Protein AF-0000000081275135 (afdb_homodimer)

Nearest PDB structures (foldseek):
  6r1j-assembly1_J-2  TM=2.428E-01  e=5.446E-01  Aeromonas hydrophila J-1
  6h2e-assembly1_Q-2  TM=2.446E-01  e=6.314E-01  Aeromonas hydrophila subsp. hydrophila AL09-71
  6r1j-assembly1_D-2  TM=2.462E-01  e=6.634E-01  Aeromonas hydrophila J-1
  6h2d-assembly1_S  TM=2.423E-01  e=8.489E-01  Aeromonas hydrophila subsp. hydrophila AL09-71
  6mrt-assembly1_A  TM=2.283E-01  e=1.390E+00  Escherichia coli K-12

Secondary structure (DSSP, 8-state):
-HHHHHHHHHHHHHHHHHHIIIIIHHHHHHH-S-HHHHHHHHHHHHHHHHHHHHHHHHHHHHHHHHHHHTT-GGGHHHHHHHHHHHHHHIIIIIITHHHHHHHHHHHHHTT--GGGSTTHHHHHHHHHHHHHHHHHHHHHHHHHHHHHTT-----/-HHHHHHHHHHHHHHHHHHIIIIIHHHHHHH-S-HHHHHHHHHHHHHHHHHHHHHHHHHHHHHHHHHHHTT-GGGHHHHHHHHHHHHHHIIIIIITHHHHHHHHHHHHHTT--GGGSTTHHHHHHHHHHHHHHHHHHHHHHHHHHHHHTT-----

pLDDT: mean 95.56, std 7.9, range [42.81, 98.94]

Organism: Ralstonia solanacearum (NCBI:txid305)

Radius of gyration: 21.26 Å; Cα contacts (8 Å, |Δi|>4): 376; chains: 2; bounding box: 49×63×46 Å

InterPro domains:
  IPR025423 TMEM205-like [PF13664] (8-107)

Solvent-accessible surface area (backbone atoms only — not comparable to full-atom values): 15663 Å² total; per-residue (Å²): 108,64,60,31,50,42,48,48,40,50,28,51,37,45,13,36,51,50,34,46,66,70,46,48,41,57,47,37,58,71,71,36,87,52,58,60,60,28,48,52,54,40,50,52,51,52,51,52,48,45,54,46,37,50,53,33,38,53,50,41,45,52,42,32,51,54,37,34,74,71,65,44,61,74,33,52,66,50,45,54,40,44,50,53,33,43,49,25,42,49,49,29,37,69,61,44,44,62,59,47,52,51,48,41,50,55,21,47,75,75,74,31,48,35,82,75,31,96,47,27,66,63,43,51,50,54,51,50,54,28,48,48,28,50,50,52,29,50,53,40,39,51,48,44,51,46,50,58,53,64,51,63,51,81,133,107,63,58,30,50,40,47,49,39,49,28,52,36,44,13,35,51,49,33,46,65,70,47,48,40,58,47,37,58,71,71,34,85,52,57,60,59,28,49,52,54,42,49,51,51,50,50,51,47,44,51,47,36,52,53,35,39,52,51,40,46,53,42,33,51,53,38,35,74,71,64,43,60,75,34,52,66,49,43,54,41,44,50,51,34,43,49,26,42,47,49,30,37,68,61,45,43,62,58,48,52,50,49,41,52,54,20,47,75,74,75,30,48,37,82,75,30,97,49,28,64,63,43,49,50,54,52,49,53,27,48,51,29,51,49,51,29,50,51,40,39,51,50,46,52,43,51,58,54,64,52,62,50,80,133

Structure (mmCIF, N/CA/C/O backbone):
data_AF-0000000081275135-model_v1
#
loop_
_entity.id
_entity.type
_entity.pdbx_description
1 polymer 'DUF4149 domain-containing protein'
#
loop_
_atom_site.group_PDB
_atom_site.id
_atom_site.type_symbol
_atom_site.label_atom_id
_atom_site.label_alt_id
_atom_site.label_comp_id
_atom_site.label_asym_id
_atom_site.label_entity_id
_atom_site.label_seq_id
_atom_site.pdbx_PDB_ins_code
_atom_site.Cartn_x
_atom_site.Cartn_y
_atom_site.Cartn_z
_atom_site.occupancy
_atom_site.B_iso_or_equiv
_atom_site.auth_seq_id
_atom_site.auth_comp_id
_atom_site.auth_asym_id
_atom_site.auth_atom_id
_atom_site.pdbx_PDB_model_num
ATOM 1 N N . MET A 1 1 ? 3.162 15.508 18.953 1 77.31 1 MET A N 1
ATOM 2 C CA . MET A 1 1 ? 3.492 14.086 18.812 1 77.31 1 MET A CA 1
ATOM 3 C C . MET A 1 1 ? 2.262 13.281 18.422 1 77.31 1 MET A C 1
ATOM 5 O O . MET A 1 1 ? 2.299 12.523 17.438 1 77.31 1 MET A O 1
ATOM 9 N N . PRO A 1 2 ? 1.21 13.523 18.984 1 87.31 2 PRO A N 1
ATOM 10 C CA . PRO A 1 2 ? 0.024 12.742 18.609 1 87.31 2 PRO A CA 1
ATOM 11 C C . PRO A 1 2 ? -0.426 13.008 17.172 1 87.31 2 PRO A C 1
ATOM 13 O O . PRO A 1 2 ? -0.921 12.094 16.516 1 87.31 2 PRO A O 1
ATOM 16 N N . GLN A 1 3 ? -0.171 14.102 16.703 1 89.94 3 GLN A N 1
ATOM 17 C CA . GLN A 1 3 ? -0.57 14.43 15.336 1 89.94 3 GLN A CA 1
ATOM 18 C C . GLN A 1 3 ? 0.278 13.664 14.32 1 89.94 3 GLN A C 1
ATOM 20 O O . GLN A 1 3 ? -0.23 13.219 13.289 1 89.94 3 GLN A O 1
ATOM 25 N N . ARG A 1 4 ? 1.543 13.578 14.641 1 94.06 4 ARG A N 1
ATOM 26 C CA . ARG A 1 4 ? 2.455 12.859 13.758 1 94.06 4 ARG A CA 1
ATOM 27 C C . ARG A 1 4 ? 2.109 11.375 13.711 1 94.06 4 ARG A C 1
ATOM 29 O O . ARG A 1 4 ? 2.152 10.75 12.648 1 94.06 4 ARG A O 1
ATOM 36 N N . LEU A 1 5 ? 1.774 10.875 14.859 1 95 5 LEU A N 1
ATOM 37 C CA . LEU A 1 5 ? 1.351 9.484 14.922 1 95 5 LEU A CA 1
ATOM 38 C C . LEU A 1 5 ? 0.067 9.266 14.125 1 95 5 LEU A C 1
ATOM 40 O O . LEU A 1 5 ? -0.067 8.273 13.414 1 95 5 LEU A O 1
ATOM 44 N N . PHE A 1 6 ? -0.841 10.203 14.281 1 96.38 6 PHE A N 1
ATOM 45 C CA . PHE A 1 6 ? -2.096 10.125 13.539 1 96.38 6 PHE A CA 1
ATOM 46 C C . PHE A 1 6 ? -1.839 10.062 12.039 1 96.38 6 PHE A C 1
ATOM 48 O O . PHE A 1 6 ? -2.389 9.203 11.344 1 96.38 6 PHE A O 1
ATOM 55 N N . GLN A 1 7 ? -0.965 10.883 11.578 1 96 7 GLN A N 1
ATOM 56 C CA . GLN A 1 7 ? -0.671 10.945 10.148 1 96 7 GLN A CA 1
ATOM 57 C C . GLN A 1 7 ? 0.011 9.672 9.672 1 96 7 GLN A C 1
ATOM 59 O O . GLN A 1 7 ? -0.28 9.18 8.578 1 96 7 GLN A O 1
ATOM 64 N N . LEU A 1 8 ? 0.88 9.164 10.469 1 97.69 8 LEU A N 1
ATOM 65 C CA . LEU A 1 8 ? 1.576 7.934 10.109 1 97.69 8 LEU A CA 1
ATOM 66 C C . LEU A 1 8 ? 0.602 6.766 10.016 1 97.69 8 LEU A C 1
ATOM 68 O O . LEU A 1 8 ? 0.626 6.004 9.047 1 97.69 8 LEU A O 1
ATOM 72 N N . LEU A 1 9 ? -0.252 6.641 11.008 1 98.5 9 LEU A N 1
ATOM 73 C CA . LEU A 1 9 ? -1.229 5.559 11.039 1 98.5 9 LEU A CA 1
ATOM 74 C C . LEU A 1 9 ? -2.197 5.66 9.867 1 98.5 9 LEU A C 1
ATOM 76 O O . LEU A 1 9 ? -2.529 4.652 9.242 1 98.5 9 LEU A O 1
ATOM 80 N N . ALA A 1 10 ? -2.627 6.871 9.562 1 98.5 10 ALA A N 1
ATOM 81 C CA . ALA A 1 10 ? -3.531 7.09 8.438 1 98.5 10 ALA A CA 1
ATOM 82 C C . ALA A 1 10 ? -2.859 6.734 7.117 1 98.5 10 ALA A C 1
ATOM 84 O O . ALA A 1 10 ? -3.488 6.152 6.23 1 98.5 10 ALA A O 1
ATOM 85 N N . THR A 1 11 ? -1.586 7.074 6.965 1 98.75 11 THR A N 1
ATOM 86 C CA . THR A 1 11 ? -0.836 6.766 5.754 1 98.75 11 THR A CA 1
ATOM 87 C C . THR A 1 11 ? -0.701 5.258 5.566 1 98.75 11 THR A C 1
ATOM 89 O O . THR A 1 11 ? -0.914 4.742 4.469 1 98.75 11 THR A O 1
ATOM 92 N N . VAL A 1 12 ? -0.442 4.566 6.625 1 98.81 12 VAL A N 1
ATOM 93 C CA . VAL A 1 12 ? -0.261 3.121 6.57 1 98.81 12 VAL A CA 1
ATOM 94 C C . VAL A 1 12 ? -1.582 2.449 6.203 1 98.81 12 VAL A C 1
ATOM 96 O O . VAL A 1 12 ? -1.621 1.588 5.32 1 98.81 12 VAL A O 1
ATOM 99 N N . TRP A 1 13 ? -2.611 2.852 6.855 1 98.94 13 TRP A N 1
ATOM 100 C CA . TRP A 1 13 ? -3.908 2.223 6.625 1 98.94 13 TRP A CA 1
ATOM 101 C C . TRP A 1 13 ? -4.422 2.535 5.223 1 98.94 13 TRP A C 1
ATOM 103 O O . TRP A 1 13 ? -4.684 1.625 4.434 1 98.94 13 TRP A O 1
ATOM 113 N N . CYS A 1 14 ? -4.523 3.793 4.859 1 98.88 14 CYS A N 1
ATOM 114 C CA . CYS A 1 14 ? -5.051 4.191 3.561 1 98.88 14 CYS A CA 1
ATOM 115 C C . CYS A 1 14 ? -4.133 3.736 2.434 1 98.88 14 CYS A C 1
ATOM 117 O O . CYS A 1 14 ? -4.602 3.283 1.389 1 98.88 14 CYS A O 1
ATOM 119 N N . GLY A 1 15 ? -2.867 3.814 2.633 1 98.81 15 GLY A N 1
ATOM 120 C CA . GLY A 1 15 ? -1.908 3.367 1.637 1 98.81 15 GLY A CA 1
ATOM 121 C C . GLY A 1 15 ? -2.021 1.888 1.32 1 98.81 15 GLY A C 1
ATOM 122 O O . GLY A 1 15 ? -2.035 1.497 0.151 1 98.81 15 GLY A O 1
ATOM 123 N N . SER A 1 16 ? -2.027 1.124 2.404 1 98.88 16 SER A N 1
ATOM 124 C CA . SER A 1 16 ? -2.143 -0.312 2.17 1 98.88 16 SER A CA 1
ATOM 125 C C . SER A 1 16 ? -3.498 -0.667 1.568 1 98.88 16 SER A C 1
ATOM 127 O O . SER A 1 16 ? -3.592 -1.55 0.713 1 98.88 16 SER A O 1
ATOM 129 N N . LEU A 1 17 ? -4.496 0.037 1.982 1 98.88 17 LEU A N 1
ATOM 130 C CA . LEU A 1 17 ? -5.848 -0.147 1.463 1 98.88 17 LEU A CA 1
ATOM 131 C C . LEU A 1 17 ? -5.887 0.07 -0.046 1 98.88 17 LEU A C 1
ATOM 133 O O . LEU A 1 17 ? -6.363 -0.789 -0.79 1 98.88 17 LEU A O 1
ATOM 137 N N . TRP A 1 18 ? -5.336 1.137 -0.512 1 98.94 18 TRP A N 1
ATOM 138 C CA . TRP A 1 18 ? -5.352 1.48 -1.93 1 98.94 18 TRP A CA 1
ATOM 139 C C . TRP A 1 18 ? -4.41 0.578 -2.719 1 98.94 18 TRP A C 1
ATOM 141 O O . TRP A 1 18 ? -4.758 0.1 -3.801 1 98.94 18 TRP A O 1
ATOM 151 N N . THR A 1 19 ? -3.281 0.331 -2.191 1 98.94 19 THR A N 1
ATOM 152 C CA . THR A 1 19 ? -2.275 -0.455 -2.896 1 98.94 19 THR A CA 1
ATOM 153 C C . THR A 1 19 ? -2.758 -1.887 -3.109 1 98.94 19 THR A C 1
ATOM 155 O O . THR A 1 19 ? -2.701 -2.406 -4.227 1 98.94 19 THR A O 1
ATOM 158 N N . ILE A 1 20 ? -3.252 -2.508 -2.08 1 98.88 20 ILE A N 1
ATOM 159 C CA . ILE A 1 20 ? -3.654 -3.906 -2.158 1 98.88 20 ILE A CA 1
ATOM 160 C C . ILE A 1 20 ? -4.891 -4.039 -3.047 1 98.88 20 ILE A C 1
ATOM 162 O O . ILE A 1 20 ? -4.945 -4.91 -3.92 1 98.88 20 ILE A O 1
ATOM 166 N N . GLY A 1 21 ? -5.797 -3.188 -2.895 1 98.75 21 GLY A N 1
ATOM 167 C CA . GLY A 1 21 ? -7.078 -3.326 -3.57 1 98.75 21 GLY A CA 1
ATOM 168 C C . GLY A 1 21 ? -7.031 -2.908 -5.027 1 98.75 21 GLY A C 1
ATOM 169 O O . GLY A 1 21 ? -7.742 -3.471 -5.863 1 98.75 21 GLY A O 1
ATOM 170 N N . TYR A 1 22 ? -6.168 -1.966 -5.395 1 98.81 22 TYR A N 1
ATOM 171 C CA . TYR A 1 22 ? -6.332 -1.373 -6.719 1 98.81 22 TYR A CA 1
ATOM 172 C C . TYR A 1 22 ? -5.074 -1.566 -7.559 1 98.81 22 TYR A C 1
ATOM 174 O O . TYR A 1 22 ? -5.07 -1.271 -8.758 1 98.81 22 TYR A O 1
ATOM 182 N N . ILE A 1 23 ? -4.016 -2.051 -6.996 1 98.69 23 ILE A N 1
ATOM 183 C CA . ILE A 1 23 ? -2.803 -2.336 -7.758 1 98.69 23 ILE A CA 1
ATOM 184 C C . ILE A 1 23 ? -2.49 -3.83 -7.688 1 98.69 23 ILE A C 1
ATOM 186 O O . ILE A 1 23 ? -2.471 -4.516 -8.711 1 98.69 23 ILE A O 1
ATOM 190 N N . VAL A 1 24 ? -2.379 -4.332 -6.469 1 98.88 24 VAL A N 1
ATOM 191 C CA . VAL A 1 24 ? -1.861 -5.684 -6.266 1 98.88 24 VAL A CA 1
ATOM 192 C C . VAL A 1 24 ? -2.891 -6.707 -6.738 1 98.88 24 VAL A C 1
ATOM 194 O O . VAL A 1 24 ? -2.566 -7.609 -7.512 1 98.88 24 VAL A O 1
ATOM 197 N N . ALA A 1 25 ? -4.145 -6.543 -6.293 1 98.38 25 ALA A N 1
ATOM 198 C CA . ALA A 1 25 ? -5.168 -7.527 -6.637 1 98.38 25 ALA A CA 1
ATOM 199 C C . ALA A 1 25 ? -5.375 -7.598 -8.148 1 98.38 25 ALA A C 1
ATOM 201 O O . ALA A 1 25 ? -5.297 -8.672 -8.742 1 98.38 25 ALA A O 1
ATOM 202 N N . PRO A 1 26 ? -5.578 -6.449 -8.844 1 98.06 26 PRO A N 1
ATOM 203 C CA . PRO A 1 26 ? -5.727 -6.543 -10.297 1 98.06 26 PRO A CA 1
ATOM 204 C C . PRO A 1 26 ? -4.492 -7.129 -10.977 1 98.06 26 PRO A C 1
ATOM 206 O O . PRO A 1 26 ? -4.617 -7.863 -11.961 1 98.06 26 PRO A O 1
ATOM 209 N N . MET A 1 27 ? -3.33 -6.867 -10.5 1 98.25 27 MET A N 1
ATOM 210 C CA . MET A 1 27 ? -2.102 -7.387 -11.094 1 98.25 27 MET A CA 1
ATOM 211 C C . MET A 1 27 ? -2.014 -8.898 -10.93 1 98.25 27 MET A C 1
ATOM 213 O O . MET A 1 27 ? -1.603 -9.609 -11.852 1 98.25 27 MET A O 1
ATOM 217 N N . LEU A 1 28 ? -2.379 -9.422 -9.766 1 97.75 28 LEU A N 1
ATOM 218 C CA . LEU A 1 28 ? -2.383 -10.859 -9.523 1 97.75 28 LEU A CA 1
ATOM 219 C C . LEU A 1 28 ? -3.285 -11.57 -10.523 1 97.75 28 LEU A C 1
ATOM 221 O O . LEU A 1 28 ? -2.885 -12.57 -11.125 1 97.75 28 LEU A O 1
ATOM 225 N N . PHE A 1 29 ? -4.445 -11.031 -10.781 1 97.25 29 PHE A N 1
ATOM 226 C CA . PHE A 1 29 ? -5.406 -11.664 -11.672 1 97.25 29 PHE A CA 1
ATOM 227 C C . PHE A 1 29 ? -4.98 -11.516 -13.125 1 97.25 29 PHE A C 1
ATOM 229 O O . PHE A 1 29 ? -5.387 -12.305 -13.984 1 97.25 29 PHE A O 1
ATOM 236 N N . ALA A 1 30 ? -4.137 -10.516 -13.43 1 96.5 30 ALA A N 1
ATOM 237 C CA . ALA A 1 30 ? -3.629 -10.336 -14.781 1 96.5 30 ALA A CA 1
ATOM 238 C C . ALA A 1 30 ? -2.447 -11.258 -15.055 1 96.5 30 ALA A C 1
ATOM 240 O O . ALA A 1 30 ? -2.244 -11.695 -16.188 1 96.5 30 ALA A O 1
ATOM 241 N N . MET A 1 31 ? -1.691 -11.625 -14.039 1 95.25 31 MET A N 1
ATOM 242 C CA . MET A 1 31 ? -0.425 -12.32 -14.258 1 95.25 31 MET A CA 1
ATOM 243 C C . MET A 1 31 ? -0.576 -13.812 -14 1 95.25 31 MET A C 1
ATOM 245 O O . MET A 1 31 ? 0.187 -14.617 -14.539 1 95.25 31 MET A O 1
ATOM 249 N N . LEU A 1 32 ? -1.556 -14.156 -13.188 1 94.56 32 LEU A N 1
ATOM 250 C CA . LEU A 1 32 ? -1.73 -15.57 -12.859 1 94.56 32 LEU A CA 1
ATOM 251 C C . LEU A 1 32 ? -2.834 -16.188 -13.711 1 94.56 32 LEU A C 1
ATOM 253 O O . LEU A 1 32 ? -3.975 -15.727 -13.688 1 94.56 32 LEU A O 1
ATOM 257 N N . GLU A 1 33 ? -2.484 -17.219 -14.422 1 92.94 33 GLU A N 1
ATOM 258 C CA . GLU A 1 33 ? -3.463 -17.922 -15.25 1 92.94 33 GLU A CA 1
ATOM 259 C C . GLU A 1 33 ? -4.496 -18.656 -14.391 1 92.94 33 GLU A C 1
ATOM 261 O O . GLU A 1 33 ? -5.684 -18.672 -14.719 1 92.94 33 GLU A O 1
ATOM 266 N N . ASP A 1 34 ? -4.012 -19.219 -13.312 1 94.06 34 ASP A N 1
ATOM 267 C CA . ASP A 1 34 ? -4.898 -19.891 -12.367 1 94.06 34 ASP A CA 1
ATOM 268 C C . ASP A 1 34 ? -5.641 -18.875 -11.5 1 94.06 34 ASP A C 1
ATOM 270 O O . ASP A 1 34 ? -5.086 -18.359 -10.523 1 94.06 34 ASP A O 1
ATOM 274 N N . ARG A 1 35 ? -6.906 -18.688 -11.836 1 93.38 35 ARG A N 1
ATOM 275 C CA . ARG A 1 35 ? -7.715 -17.688 -11.141 1 93.38 35 ARG A CA 1
ATOM 276 C C . ARG A 1 35 ? -7.926 -18.078 -9.68 1 93.38 35 ARG A C 1
ATOM 278 O O . ARG A 1 35 ? -8.047 -17.219 -8.812 1 93.38 35 ARG A O 1
ATOM 285 N N . HIS A 1 36 ? -7.984 -19.359 -9.438 1 92.69 36 HIS A N 1
ATOM 286 C CA . HIS A 1 36 ? -8.133 -19.812 -8.062 1 92.69 36 HIS A CA 1
ATOM 287 C C . HIS A 1 36 ? -6.922 -19.406 -7.219 1 92.69 36 HIS A C 1
ATOM 289 O O . HIS A 1 36 ? -7.078 -18.922 -6.098 1 92.69 36 HIS A O 1
ATOM 295 N N . LEU A 1 37 ? -5.785 -19.641 -7.781 1 94.31 37 LEU A N 1
ATOM 296 C CA . LEU A 1 37 ? -4.559 -19.266 -7.086 1 94.31 37 LEU A CA 1
ATOM 297 C C . LEU A 1 37 ? -4.488 -17.766 -6.887 1 94.31 37 LEU A C 1
ATOM 299 O O . LEU A 1 37 ? -4.141 -17.281 -5.801 1 94.31 37 LEU A O 1
ATOM 303 N N . ALA A 1 38 ? -4.801 -16.953 -7.918 1 96.12 38 ALA A N 1
ATOM 304 C CA . ALA A 1 38 ? -4.84 -15.5 -7.812 1 96.12 38 ALA A CA 1
ATOM 305 C C . ALA A 1 38 ? -5.777 -15.055 -6.695 1 96.12 38 ALA A C 1
ATOM 307 O O . ALA A 1 38 ? -5.43 -14.188 -5.895 1 96.12 38 ALA A O 1
ATOM 308 N N . GLY A 1 39 ? -6.969 -15.688 -6.637 1 95.38 39 GLY A N 1
ATOM 309 C CA . GLY A 1 39 ? -7.941 -15.367 -5.602 1 95.38 39 GLY A CA 1
ATOM 310 C C . GLY A 1 39 ? -7.469 -15.727 -4.207 1 95.38 39 GLY A C 1
ATOM 311 O O . GLY A 1 39 ? -7.742 -15 -3.248 1 95.38 39 GLY A O 1
ATOM 312 N N . THR A 1 40 ? -6.801 -16.812 -4.09 1 95.56 40 THR A N 1
ATOM 313 C CA . THR A 1 40 ? -6.297 -17.266 -2.795 1 95.56 40 THR A CA 1
ATOM 314 C C . THR A 1 40 ? -5.258 -16.281 -2.256 1 95.56 40 THR A C 1
ATOM 316 O O . THR A 1 40 ? -5.301 -15.906 -1.083 1 95.56 40 THR A O 1
ATOM 319 N N . ILE A 1 41 ? -4.34 -15.852 -3.082 1 97.25 41 ILE A N 1
ATOM 320 C CA . ILE A 1 41 ? -3.316 -14.898 -2.666 1 97.25 41 ILE A CA 1
ATOM 321 C C . ILE A 1 41 ? -3.963 -13.555 -2.344 1 97.25 41 ILE A C 1
ATOM 323 O O . ILE A 1 41 ? -3.648 -12.938 -1.323 1 97.25 41 ILE A O 1
ATOM 327 N N . ALA A 1 42 ? -4.852 -13.117 -3.248 1 97.31 42 ALA A N 1
ATOM 328 C CA . ALA A 1 42 ? -5.578 -11.875 -2.984 1 97.31 42 ALA A CA 1
ATOM 329 C C . ALA A 1 42 ? -6.32 -11.945 -1.651 1 97.31 42 ALA A C 1
ATOM 331 O O . ALA A 1 42 ? -6.305 -10.992 -0.875 1 97.31 42 ALA A O 1
ATOM 332 N N . GLY A 1 43 ? -6.984 -13.07 -1.394 1 97.25 43 GLY A N 1
ATOM 333 C CA . GLY A 1 43 ? -7.691 -13.258 -0.136 1 97.25 43 GLY A CA 1
ATOM 334 C C . GLY A 1 43 ? -6.797 -13.109 1.079 1 97.25 43 GLY A C 1
ATOM 335 O O . GLY A 1 43 ? -7.191 -12.5 2.076 1 97.25 43 GLY A O 1
ATOM 336 N N . ARG A 1 44 ? -5.637 -13.633 1.02 1 98.06 44 ARG A N 1
ATOM 337 C CA . ARG A 1 44 ? -4.691 -13.508 2.125 1 98.06 44 ARG A CA 1
ATOM 338 C C . ARG A 1 44 ? -4.258 -12.062 2.316 1 98.06 44 ARG A C 1
ATOM 340 O O . ARG A 1 44 ? -4.082 -11.602 3.449 1 98.06 44 ARG A O 1
ATOM 347 N N . LEU A 1 45 ? -4.016 -11.383 1.271 1 98.69 45 LEU A N 1
ATOM 348 C CA . LEU A 1 45 ? -3.633 -9.977 1.348 1 98.69 45 LEU A CA 1
ATOM 349 C C . LEU A 1 45 ? -4.762 -9.141 1.933 1 98.69 45 LEU A C 1
ATOM 351 O O . LEU A 1 45 ? -4.52 -8.234 2.73 1 98.69 45 LEU A O 1
ATOM 355 N N . PHE A 1 46 ? -5.984 -9.461 1.5 1 98.75 46 PHE A N 1
ATOM 356 C CA . PHE A 1 46 ? -7.125 -8.734 2.049 1 98.75 46 PHE A CA 1
ATOM 357 C C . PHE A 1 46 ? -7.293 -9.039 3.533 1 98.75 46 PHE A C 1
ATOM 359 O O . PHE A 1 46 ? -7.715 -8.172 4.305 1 98.75 46 PHE A O 1
ATOM 366 N N . HIS A 1 47 ? -6.973 -10.258 3.932 1 98.5 47 HIS A N 1
ATOM 367 C CA . HIS A 1 47 ? -6.965 -10.594 5.352 1 98.5 47 HIS A CA 1
ATOM 368 C C . HIS A 1 47 ? -5.957 -9.742 6.113 1 98.5 47 HIS A C 1
ATOM 370 O O . HIS A 1 47 ? -6.281 -9.188 7.168 1 98.5 47 HIS A O 1
ATOM 376 N N . ALA A 1 48 ? -4.793 -9.656 5.637 1 98.75 48 ALA A N 1
ATOM 377 C CA . ALA A 1 48 ? -3.771 -8.805 6.25 1 98.75 48 ALA A CA 1
ATOM 378 C C . ALA A 1 48 ? -4.23 -7.352 6.305 1 98.75 48 ALA A C 1
ATOM 380 O O . ALA A 1 48 ? -4.062 -6.68 7.328 1 98.75 48 ALA A O 1
ATOM 381 N N . GLU A 1 49 ? -4.773 -6.902 5.207 1 98.88 49 GLU A N 1
ATOM 382 C CA . GLU A 1 49 ? -5.258 -5.527 5.137 1 98.88 49 GLU A CA 1
ATOM 383 C C . GLU A 1 49 ? -6.348 -5.273 6.176 1 98.88 49 GLU A C 1
ATOM 385 O O . GLU A 1 49 ? -6.414 -4.188 6.758 1 98.88 49 GLU A O 1
ATOM 390 N N . ALA A 1 50 ? -7.23 -6.211 6.336 1 98.88 50 ALA A N 1
ATOM 391 C CA . ALA A 1 50 ? -8.305 -6.051 7.309 1 98.88 50 ALA A CA 1
ATOM 392 C C . ALA A 1 50 ? -7.75 -5.883 8.719 1 98.88 50 ALA A C 1
ATOM 394 O O . ALA A 1 50 ? -8.219 -5.039 9.484 1 98.88 50 ALA A O 1
ATOM 395 N N . TRP A 1 51 ? -6.809 -6.66 9.062 1 98.88 51 TRP A N 1
ATOM 396 C CA . TRP A 1 51 ? -6.203 -6.562 10.391 1 98.88 51 TRP A CA 1
ATOM 397 C C . TRP A 1 51 ? -5.414 -5.27 10.531 1 98.88 51 TRP A C 1
ATOM 399 O O . TRP A 1 51 ? -5.414 -4.648 11.602 1 98.88 51 TRP A O 1
ATOM 409 N N . ILE A 1 52 ? -4.691 -4.859 9.516 1 98.81 52 ILE A N 1
ATOM 410 C CA . ILE A 1 52 ? -4.012 -3.566 9.516 1 98.81 52 ILE A CA 1
ATOM 411 C C . ILE A 1 52 ? -5.031 -2.451 9.758 1 98.81 52 ILE A C 1
ATOM 413 O O . ILE A 1 52 ? -4.801 -1.556 10.57 1 98.81 52 ILE A O 1
ATOM 417 N N . GLY A 1 53 ? -6.121 -2.529 9.008 1 98.81 53 GLY A N 1
ATOM 418 C CA . GLY A 1 53 ? -7.172 -1.541 9.172 1 98.81 53 GLY A CA 1
ATOM 419 C C . GLY A 1 53 ? -7.742 -1.501 10.578 1 98.81 53 GLY A C 1
ATOM 420 O O . GLY A 1 53 ? -7.949 -0.423 11.141 1 98.81 53 GLY A O 1
ATOM 421 N N . LEU A 1 54 ? -8.008 -2.664 11.109 1 98.75 54 LEU A N 1
ATOM 422 C CA . LEU A 1 54 ? -8.562 -2.734 12.461 1 98.75 54 LEU A CA 1
ATOM 423 C C . LEU A 1 54 ? -7.594 -2.145 13.477 1 98.75 54 LEU A C 1
ATOM 425 O O . LEU A 1 54 ? -7.988 -1.33 14.32 1 98.75 54 LEU A O 1
ATOM 429 N N . ALA A 1 55 ? -6.344 -2.537 13.414 1 98.81 55 ALA A N 1
ATOM 430 C CA . ALA A 1 55 ? -5.34 -2.051 14.352 1 98.81 55 ALA A CA 1
ATOM 431 C C . ALA A 1 55 ? -5.113 -0.55 14.188 1 98.81 55 ALA A C 1
ATOM 433 O O . ALA A 1 55 ? -5.203 0.208 15.156 1 98.81 55 ALA A O 1
ATOM 434 N N . ALA A 1 56 ? -4.84 -0.117 12.992 1 98.75 56 ALA A N 1
ATOM 435 C CA . ALA A 1 56 ? -4.609 1.301 12.727 1 98.75 56 ALA A CA 1
ATOM 436 C C . ALA A 1 56 ? -5.848 2.129 13.055 1 98.75 56 ALA A C 1
ATOM 438 O O . ALA A 1 56 ? -5.742 3.227 13.602 1 98.75 56 ALA A O 1
ATOM 439 N N . GLY A 1 57 ? -7.008 1.604 12.617 1 98.75 57 GLY A N 1
ATOM 440 C CA . GLY A 1 57 ? -8.242 2.318 12.898 1 98.75 57 GLY A CA 1
ATOM 441 C C . GLY A 1 57 ? -8.469 2.549 14.383 1 98.75 57 GLY A C 1
ATOM 442 O O . GLY A 1 57 ? -8.844 3.65 14.797 1 98.75 57 GLY A O 1
ATOM 443 N N . CYS A 1 58 ? -8.289 1.532 15.188 1 98.69 58 CYS A N 1
ATOM 444 C CA . CYS A 1 58 ? -8.445 1.666 16.641 1 98.69 58 CYS A CA 1
ATOM 445 C C . CYS A 1 58 ? -7.445 2.674 17.203 1 98.69 58 CYS A C 1
ATOM 447 O O . CYS A 1 58 ? -7.812 3.535 18 1 98.69 58 CYS A O 1
ATOM 449 N N . LEU A 1 59 ? -6.211 2.584 16.797 1 98.69 59 LEU A N 1
ATOM 450 C CA . LEU A 1 59 ? -5.191 3.514 17.266 1 98.69 59 LEU A CA 1
ATOM 451 C C . LEU A 1 59 ? -5.504 4.938 16.812 1 98.69 59 LEU A C 1
ATOM 453 O O . LEU A 1 59 ? -5.266 5.891 17.547 1 98.69 59 LEU A O 1
ATOM 457 N N . LEU A 1 60 ? -6.023 5.066 15.609 1 98.69 60 LEU A N 1
ATOM 458 C CA . LEU A 1 60 ? -6.422 6.383 15.117 1 98.69 60 LEU A CA 1
ATOM 459 C C . LEU A 1 60 ? -7.543 6.965 15.969 1 98.69 60 LEU A C 1
ATOM 461 O O . LEU A 1 60 ? -7.539 8.164 16.266 1 98.69 60 LEU A O 1
ATOM 465 N N . LEU A 1 61 ? -8.508 6.109 16.359 1 98.25 61 LEU A N 1
ATOM 466 C CA . LEU A 1 61 ? -9.594 6.594 17.219 1 98.25 61 LEU A CA 1
ATOM 467 C C . LEU A 1 61 ? -9.055 7.07 18.562 1 98.25 61 LEU A C 1
ATOM 469 O O . LEU A 1 61 ? -9.477 8.117 19.062 1 98.25 61 LEU A O 1
ATOM 473 N N . VAL A 1 62 ? -8.141 6.266 19.109 1 97.88 62 VAL A N 1
ATOM 474 C CA . VAL A 1 62 ? -7.535 6.629 20.391 1 97.88 62 VAL A CA 1
ATOM 475 C C . VAL A 1 62 ? -6.789 7.957 20.25 1 97.88 62 VAL A C 1
ATOM 477 O O . VAL A 1 62 ? -6.973 8.867 21.062 1 97.88 62 VAL A O 1
ATOM 480 N N . THR A 1 63 ? -5.988 8.07 19.219 1 96.44 63 THR A N 1
ATOM 481 C CA . THR A 1 63 ? -5.188 9.273 19 1 96.44 63 THR A CA 1
ATOM 482 C C . THR A 1 63 ? -6.082 10.477 18.719 1 96.44 63 THR A C 1
ATOM 484 O O . THR A 1 63 ? -5.844 11.57 19.25 1 96.44 63 THR A O 1
ATOM 487 N N . ALA A 1 64 ? -7.078 10.297 17.891 1 96.06 64 ALA A N 1
ATOM 488 C CA . ALA A 1 64 ? -8.008 11.375 17.594 1 96.06 64 ALA A CA 1
ATOM 489 C C . ALA A 1 64 ? -8.742 11.836 18.844 1 96.06 64 ALA A C 1
ATOM 491 O O . ALA A 1 64 ? -8.953 13.039 19.047 1 96.06 64 ALA A O 1
ATOM 492 N N . THR A 1 65 ? -9.18 10.883 19.672 1 96.5 65 THR A N 1
ATOM 493 C CA . THR A 1 65 ? -9.875 11.219 20.906 1 96.5 65 THR A CA 1
ATOM 494 C C . THR A 1 65 ? -8.961 12.008 21.844 1 96.5 65 THR A C 1
ATOM 496 O O . THR A 1 65 ? -9.391 12.984 22.453 1 96.5 65 THR A O 1
ATOM 499 N N . TRP A 1 66 ? -7.691 11.539 21.906 1 95.81 66 TRP A N 1
ATOM 500 C CA . TRP A 1 66 ? -6.707 12.266 22.703 1 95.81 66 TRP A CA 1
ATOM 501 C C . TRP A 1 66 ? -6.555 13.703 22.219 1 95.81 66 TRP A C 1
ATOM 503 O O . TRP A 1 66 ? -6.516 14.641 23.016 1 95.81 66 TRP A O 1
ATOM 513 N N . LEU A 1 67 ? -6.535 13.945 21 1 93.25 67 LEU A N 1
ATOM 514 C CA . LEU A 1 67 ? -6.348 15.258 20.391 1 93.25 67 LEU A CA 1
ATOM 515 C C . LEU A 1 67 ? -7.57 16.141 20.625 1 93.25 67 LEU A C 1
ATOM 517 O O . LEU A 1 67 ? -7.434 17.328 20.922 1 93.25 67 LEU A O 1
ATOM 521 N N . VAL A 1 68 ? -8.727 15.586 20.516 1 94 68 VAL A N 1
ATOM 522 C CA . VAL A 1 68 ? -9.969 16.328 20.75 1 94 68 VAL A CA 1
ATOM 523 C C . VAL A 1 68 ? -10.023 16.75 22.219 1 94 68 VAL A C 1
ATOM 525 O O . VAL A 1 68 ? -10.383 17.891 22.516 1 94 68 VAL A O 1
ATOM 528 N N . ARG A 1 69 ? -9.609 15.938 23.094 1 95.44 69 ARG A N 1
ATOM 529 C CA . ARG A 1 69 ? -9.609 16.266 24.531 1 95.44 69 ARG A CA 1
ATOM 530 C C . ARG A 1 69 ? -8.578 17.344 24.844 1 95.44 69 ARG A C 1
ATOM 532 O O . ARG A 1 69 ? -8.742 18.109 25.781 1 95.44 69 ARG A O 1
ATOM 539 N N . ALA A 1 70 ? -7.559 17.359 24.016 1 93.44 70 ALA A N 1
ATOM 540 C CA . ALA A 1 70 ? -6.508 18.359 24.172 1 93.44 70 ALA A CA 1
ATOM 541 C C . ALA A 1 70 ? -6.902 19.688 23.531 1 93.44 70 ALA A C 1
ATOM 543 O O . ALA A 1 70 ? -6.109 20.625 23.5 1 93.44 70 ALA A O 1
ATOM 544 N N . GLY A 1 71 ? -8.055 19.75 22.953 1 91.31 71 GLY A N 1
ATOM 545 C CA . GLY A 1 71 ? -8.578 21.016 22.469 1 91.31 71 GLY A CA 1
ATOM 546 C C . GLY A 1 71 ? -8.492 21.141 20.953 1 91.31 71 GLY A C 1
ATOM 547 O O . GLY A 1 71 ? -8.867 22.188 20.391 1 91.31 71 GLY A O 1
ATOM 548 N N . GLN A 1 72 ? -7.949 20.156 20.312 1 90.56 72 GLN A N 1
ATOM 549 C CA . GLN A 1 72 ? -7.891 20.188 18.859 1 90.56 72 GLN A CA 1
ATOM 550 C C . GLN A 1 72 ? -9.188 19.672 18.234 1 90.56 72 GLN A C 1
ATOM 552 O O . GLN A 1 72 ? -9.234 18.578 17.688 1 90.56 72 GLN A O 1
ATOM 557 N N . LEU A 1 73 ? -10.18 20.562 18.125 1 90.69 73 LEU A N 1
ATOM 558 C CA . LEU A 1 73 ? -11.555 20.203 17.812 1 90.69 73 LEU A CA 1
ATOM 559 C C . LEU A 1 73 ? -11.695 19.797 16.359 1 90.69 73 LEU A C 1
ATOM 561 O O . LEU A 1 73 ? -12.688 19.172 15.969 1 90.69 73 LEU A O 1
ATOM 565 N N . GLY A 1 74 ? -10.727 20.141 15.555 1 89.06 74 GLY A N 1
ATOM 566 C CA . GLY A 1 74 ? -10.734 19.766 14.148 1 89.06 74 GLY A CA 1
ATOM 567 C C . GLY A 1 74 ? -10.711 18.266 13.938 1 89.06 74 GLY A C 1
ATOM 568 O O . GLY A 1 74 ? -11.078 17.781 12.859 1 89.06 74 GLY A O 1
ATOM 569 N N . TYR A 1 75 ? -10.344 17.516 14.961 1 93.25 75 TYR A N 1
ATOM 570 C CA . TYR A 1 75 ? -10.234 16.062 14.844 1 93.25 75 TYR A CA 1
ATOM 571 C C . TYR A 1 75 ? -11.562 15.391 15.141 1 93.25 75 TYR A C 1
ATOM 573 O O . TYR A 1 75 ? -11.719 14.18 14.922 1 93.25 75 TYR A O 1
ATOM 581 N N . ARG A 1 76 ? -12.531 16.094 15.523 1 94.94 76 ARG A N 1
ATOM 582 C CA . ARG A 1 76 ? -13.828 15.5 15.828 1 94.94 76 ARG A CA 1
ATOM 583 C C . ARG A 1 76 ? -14.453 14.875 14.586 1 94.94 76 ARG A C 1
ATOM 585 O O . ARG A 1 76 ? -14.828 13.703 14.602 1 94.94 76 ARG A O 1
ATOM 592 N N . PRO A 1 77 ? -14.539 15.617 13.5 1 95.75 77 PRO A N 1
ATOM 593 C CA . PRO A 1 77 ? -15.117 14.984 12.305 1 95.75 77 PRO A CA 1
ATOM 594 C C . PRO A 1 77 ? -14.266 13.828 11.789 1 95.75 77 PRO A C 1
ATOM 596 O O . PRO A 1 77 ? -14.797 12.898 11.164 1 95.75 77 PRO A O 1
ATOM 599 N N . LEU A 1 78 ? -13.008 13.852 12.023 1 96.88 78 LEU A N 1
ATOM 600 C CA . LEU A 1 78 ? -12.125 12.781 11.57 1 96.88 78 LEU A CA 1
ATOM 601 C C . LEU A 1 78 ? -12.438 11.477 12.289 1 96.88 78 LEU A C 1
ATOM 603 O O . LEU A 1 78 ? -12.297 10.391 11.719 1 96.88 78 LEU A O 1
ATOM 607 N N . ARG A 1 79 ? -12.883 11.578 13.516 1 97.62 79 ARG A N 1
ATOM 608 C CA . ARG A 1 79 ? -13.281 10.383 14.25 1 97.62 79 ARG A CA 1
ATOM 609 C C . ARG A 1 79 ? -14.414 9.648 13.539 1 97.62 79 ARG A C 1
ATOM 611 O O . ARG A 1 79 ? -14.43 8.414 13.492 1 97.62 79 ARG A O 1
ATOM 618 N N . TRP A 1 80 ? -15.289 10.414 12.977 1 97.81 80 TRP A N 1
ATOM 619 C CA . TRP A 1 80 ? -16.422 9.805 12.297 1 97.81 80 TRP A CA 1
ATOM 620 C C . TRP A 1 80 ? -15.992 9.141 11 1 97.81 80 TRP A C 1
ATOM 622 O O . TRP A 1 80 ? -16.531 8.102 10.617 1 97.81 80 TRP A O 1
ATOM 632 N N . LEU A 1 81 ? -15.062 9.75 10.305 1 98.56 81 LEU A N 1
ATOM 633 C CA . LEU A 1 81 ? -14.508 9.117 9.117 1 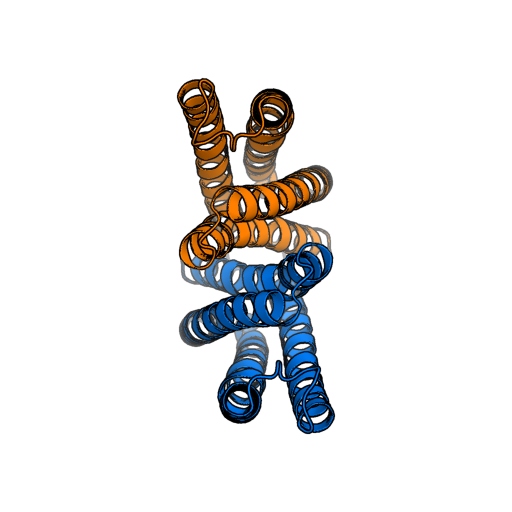98.56 81 LEU A CA 1
ATOM 634 C C . LEU A 1 81 ? -13.844 7.789 9.469 1 98.56 81 LEU A C 1
ATOM 636 O O . LEU A 1 81 ? -14.078 6.777 8.805 1 98.56 81 LEU A O 1
ATOM 640 N N . VAL A 1 82 ? -13.039 7.797 10.516 1 98.81 82 VAL A N 1
ATOM 641 C CA . VAL A 1 82 ? -12.336 6.594 10.953 1 98.81 82 VAL A CA 1
ATOM 642 C C . VAL A 1 82 ? -13.344 5.531 11.375 1 98.81 82 VAL A C 1
ATOM 644 O O . VAL A 1 82 ? -13.188 4.352 11.047 1 98.81 82 VAL A O 1
ATOM 647 N N . LEU A 1 83 ? -14.391 5.918 12.086 1 98.81 83 LEU A N 1
ATOM 648 C CA . LEU A 1 83 ? -15.43 4.984 12.508 1 98.81 83 LEU A CA 1
ATOM 649 C C . LEU A 1 83 ? -16.125 4.363 11.305 1 98.81 83 LEU A C 1
ATOM 651 O O . LEU A 1 83 ? -16.406 3.16 11.297 1 98.81 83 LEU A O 1
ATOM 655 N N . GLY A 1 84 ? -16.406 5.207 10.32 1 98.81 84 GLY A N 1
ATOM 656 C CA . GLY A 1 84 ? -16.984 4.688 9.094 1 98.81 84 GLY A CA 1
ATOM 657 C C . GLY A 1 84 ? -16.094 3.676 8.398 1 98.81 84 GLY A C 1
ATOM 658 O O . GLY A 1 84 ? -16.578 2.643 7.926 1 98.81 84 GLY A O 1
ATOM 659 N N . MET A 1 85 ? -14.844 3.939 8.32 1 98.94 85 MET A N 1
ATOM 660 C CA . MET A 1 85 ? -13.883 3.02 7.723 1 98.94 85 MET A CA 1
ATOM 661 C C . MET A 1 85 ? -13.828 1.709 8.5 1 98.94 85 MET A C 1
ATOM 663 O O . MET A 1 85 ? -13.789 0.631 7.902 1 98.94 85 MET A O 1
ATOM 667 N N . LEU A 1 86 ? -13.797 1.786 9.852 1 98.94 86 LEU A N 1
ATOM 668 C CA . LEU A 1 86 ? -13.773 0.589 10.68 1 98.94 86 LEU A CA 1
ATOM 669 C C . LEU A 1 86 ? -15.031 -0.25 10.469 1 98.94 86 LEU A C 1
ATOM 671 O O . LEU A 1 86 ? -14.961 -1.48 10.43 1 98.94 86 LEU A O 1
ATOM 675 N N . LEU A 1 87 ? -16.156 0.444 10.367 1 98.88 87 LEU A N 1
ATOM 676 C CA . LEU A 1 87 ? -17.406 -0.262 10.094 1 98.88 87 LEU A CA 1
ATOM 677 C C . LEU A 1 87 ? -17.312 -1.016 8.766 1 98.88 87 LEU A C 1
ATOM 679 O O . LEU A 1 87 ? -17.781 -2.154 8.664 1 98.88 87 LEU A O 1
ATOM 683 N N . CYS A 1 88 ? -16.734 -0.397 7.77 1 98.88 88 CYS A N 1
ATOM 684 C CA . CYS A 1 88 ? -16.547 -1.051 6.477 1 98.88 88 CYS A CA 1
ATOM 685 C C . CYS A 1 88 ? -15.656 -2.279 6.617 1 98.88 88 CYS A C 1
ATOM 687 O O . CYS A 1 88 ? -15.891 -3.297 5.961 1 98.88 88 CYS A O 1
ATOM 689 N N . VAL A 1 89 ? -14.609 -2.221 7.449 1 98.88 89 VAL A N 1
ATOM 690 C CA . VAL A 1 89 ? -13.742 -3.371 7.676 1 98.88 89 VAL A CA 1
ATOM 691 C C . VAL A 1 89 ? -14.531 -4.48 8.367 1 98.88 89 VAL A C 1
ATOM 693 O O . VAL A 1 89 ? -14.484 -5.641 7.949 1 98.88 89 VAL A O 1
ATOM 696 N N . LEU A 1 90 ? -15.234 -4.152 9.406 1 98.75 90 LEU A N 1
ATOM 697 C CA . LEU A 1 90 ? -15.938 -5.133 10.227 1 98.75 90 LEU A CA 1
ATOM 698 C C . LEU A 1 90 ? -17.047 -5.816 9.438 1 98.75 90 LEU A C 1
ATOM 700 O O . LEU A 1 90 ? -17.141 -7.043 9.422 1 98.75 90 LEU A O 1
ATOM 704 N N . VAL A 1 91 ? -17.828 -5.066 8.734 1 98.56 91 VAL A N 1
ATOM 705 C CA . VAL A 1 91 ? -18.953 -5.637 7.984 1 98.56 91 VAL A CA 1
ATOM 706 C C . VAL A 1 91 ? -18.453 -6.16 6.637 1 98.56 91 VAL A C 1
ATOM 708 O O . VAL A 1 91 ? -18.766 -7.285 6.25 1 98.56 91 VAL A O 1
ATOM 711 N N . GLY A 1 92 ? -17.656 -5.328 5.941 1 98.19 92 GLY A N 1
ATOM 712 C CA . GLY A 1 92 ? -17.219 -5.621 4.582 1 98.19 92 GLY A CA 1
ATOM 713 C C . GLY A 1 92 ? -16.25 -6.785 4.5 1 98.19 92 GLY A C 1
ATOM 714 O O . GLY A 1 92 ? -16.188 -7.473 3.479 1 98.19 92 GLY A O 1
ATOM 715 N N . TYR A 1 93 ? -15.516 -6.992 5.535 1 98.5 93 TYR A N 1
ATOM 716 C CA . TYR A 1 93 ? -14.57 -8.109 5.508 1 98.5 93 TYR A CA 1
ATOM 717 C C . TYR A 1 93 ? -14.961 -9.172 6.527 1 98.5 93 TYR A C 1
ATOM 719 O O . TYR A 1 93 ? -15.336 -10.289 6.156 1 98.5 93 TYR A O 1
ATOM 727 N N . PHE A 1 94 ? -14.969 -8.844 7.805 1 98.56 94 PHE A N 1
ATOM 728 C CA . PHE A 1 94 ? -15.172 -9.852 8.844 1 98.56 94 PHE A CA 1
ATOM 729 C C . PHE A 1 94 ? -16.594 -10.391 8.812 1 98.56 94 PHE A C 1
ATOM 731 O O . PHE A 1 94 ? -16.828 -11.547 9.156 1 98.56 94 PHE A O 1
ATOM 738 N N . GLY A 1 95 ? -17.547 -9.625 8.43 1 98.44 95 GLY A N 1
ATOM 739 C CA . GLY A 1 95 ? -18.922 -10.062 8.312 1 98.44 95 GLY A CA 1
ATOM 740 C C . GLY A 1 95 ? -19.172 -10.953 7.102 1 98.44 95 GLY A C 1
ATOM 741 O O . GLY A 1 95 ? -19.922 -11.93 7.184 1 98.44 95 GLY A O 1
ATOM 742 N N . LEU A 1 96 ? -18.5 -10.648 5.953 1 98.5 96 LEU A N 1
ATOM 743 C CA . LEU A 1 96 ? -18.828 -11.297 4.684 1 98.5 96 LEU A CA 1
ATOM 744 C C . LEU A 1 96 ? -17.844 -12.43 4.391 1 98.5 96 LEU A C 1
ATOM 746 O O . LEU A 1 96 ? -18.203 -13.422 3.758 1 98.5 96 LEU A O 1
ATOM 750 N N . GLN A 1 97 ? -16.641 -12.352 4.867 1 97.81 97 GLN A N 1
ATOM 751 C CA . GLN A 1 97 ? -15.539 -13.242 4.496 1 97.81 97 GLN A CA 1
ATOM 752 C C . GLN A 1 97 ? -15.844 -14.68 4.895 1 97.81 97 GLN A C 1
ATOM 754 O O . GLN A 1 97 ? -15.57 -15.609 4.133 1 97.81 97 GLN A O 1
ATOM 759 N N . PRO A 1 98 ? -16.422 -14.977 6.082 1 98.12 98 PRO A N 1
ATOM 760 C CA . PRO A 1 98 ? -16.672 -16.375 6.449 1 98.12 98 PRO A CA 1
ATOM 761 C C . PRO A 1 98 ? -17.625 -17.078 5.484 1 98.12 98 PRO A C 1
ATOM 763 O O . PRO A 1 98 ? -17.484 -18.281 5.238 1 98.12 98 PRO A O 1
ATOM 766 N N . PHE A 1 99 ? -18.578 -16.344 4.918 1 98.25 99 PHE A N 1
ATOM 767 C CA . PHE A 1 99 ? -19.516 -16.938 3.959 1 98.25 99 PHE A CA 1
ATOM 768 C C . PHE A 1 99 ? -18.797 -17.25 2.646 1 98.25 99 PHE A C 1
ATOM 770 O O . PHE A 1 99 ? -19.031 -18.312 2.055 1 98.25 99 PHE A O 1
ATOM 777 N N . MET A 1 100 ? -17.969 -16.406 2.203 1 98 100 MET A N 1
ATOM 778 C CA . MET A 1 100 ? -17.188 -16.641 0.989 1 98 100 MET A CA 1
ATOM 779 C C . MET A 1 100 ? -16.234 -17.812 1.18 1 98 100 MET A C 1
ATOM 781 O O . MET A 1 100 ? -16.062 -18.641 0.28 1 98 100 MET A O 1
ATOM 785 N N . ALA A 1 101 ? -15.609 -17.828 2.346 1 96.69 101 ALA A N 1
ATOM 786 C CA . ALA A 1 101 ? -14.688 -18.922 2.666 1 96.69 101 ALA A CA 1
ATOM 787 C C . ALA A 1 101 ? -15.406 -20.266 2.656 1 96.69 101 ALA A C 1
ATOM 789 O O . ALA A 1 101 ? -14.867 -21.266 2.164 1 96.69 101 ALA A O 1
ATOM 790 N N . SER A 1 102 ? -16.594 -20.266 3.211 1 97.75 102 SER A N 1
ATOM 791 C CA . SER A 1 102 ? -17.391 -21.5 3.23 1 97.75 102 SER A CA 1
ATOM 792 C C . SER A 1 102 ? -17.719 -21.969 1.815 1 97.75 102 SER A C 1
ATOM 794 O O . SER A 1 102 ? -17.672 -23.156 1.522 1 97.75 102 SER A O 1
ATOM 796 N N . LEU A 1 103 ? -18.078 -21.062 0.93 1 97.62 103 LEU A N 1
ATOM 797 C CA . LEU A 1 103 ? -18.391 -21.391 -0.456 1 97.62 103 LEU A CA 1
ATOM 798 C C . LEU A 1 103 ? -17.156 -21.938 -1.175 1 97.62 103 LEU A C 1
ATOM 800 O O . LEU A 1 103 ? -17.25 -22.875 -1.958 1 97.62 103 LEU A O 1
ATOM 804 N N . ARG A 1 104 ? -16.016 -21.359 -0.925 1 96.69 104 ARG A N 1
ATOM 805 C CA . ARG A 1 104 ? -14.773 -21.859 -1.504 1 96.69 104 ARG A CA 1
ATOM 806 C C . ARG A 1 104 ? -14.469 -23.266 -1.024 1 96.69 104 ARG A C 1
ATOM 808 O O . ARG A 1 104 ? -14.023 -24.109 -1.807 1 96.69 104 ARG A O 1
ATOM 815 N N . GLU A 1 105 ? -14.664 -23.5 0.25 1 96.25 105 GLU A N 1
ATOM 816 C CA . GLU A 1 105 ? -14.438 -24.828 0.822 1 96.25 105 GLU A CA 1
ATOM 817 C C . GLU A 1 105 ? -15.359 -25.859 0.192 1 96.25 105 GLU A C 1
ATOM 819 O O . GLU A 1 105 ? -14.93 -26.969 -0.128 1 96.25 105 GLU A O 1
ATOM 824 N N . GLN A 1 106 ? -16.594 -25.469 0.022 1 97 106 GLN A N 1
ATOM 825 C CA . GLN A 1 106 ? -17.562 -26.375 -0.597 1 97 106 GLN A CA 1
ATOM 826 C C . GLN A 1 106 ? -17.172 -26.688 -2.037 1 97 106 GLN A C 1
ATOM 828 O O . GLN A 1 106 ? -17.328 -27.828 -2.49 1 97 106 GLN A O 1
ATOM 833 N N . ALA A 1 107 ? -16.766 -25.672 -2.754 1 96.88 107 ALA A N 1
ATOM 834 C CA . ALA A 1 107 ? -16.281 -25.891 -4.121 1 96.88 107 ALA A CA 1
ATOM 835 C C . ALA A 1 107 ? -15.086 -26.828 -4.145 1 96.88 107 ALA A C 1
ATOM 837 O O . ALA A 1 107 ? -15 -27.703 -5.008 1 96.88 107 ALA A O 1
ATOM 838 N N . GLU A 1 108 ? -14.164 -26.688 -3.17 1 94.81 108 GLU A N 1
ATOM 839 C CA . GLU A 1 108 ? -12.969 -27.516 -3.076 1 94.81 108 GLU A CA 1
ATOM 840 C C . GLU A 1 108 ? -13.328 -28.969 -2.809 1 94.81 108 GLU A C 1
ATOM 842 O O . GLU A 1 108 ? -12.656 -29.891 -3.301 1 94.81 108 GLU A O 1
ATOM 847 N N . VAL A 1 109 ? -14.328 -29.203 -2.027 1 96.69 109 VAL A N 1
ATOM 848 C CA . VAL A 1 109 ? -14.789 -30.547 -1.67 1 96.69 109 VAL A CA 1
ATOM 849 C C . VAL A 1 109 ? -15.188 -31.312 -2.932 1 96.69 109 VAL A C 1
ATOM 851 O O . VAL A 1 109 ? -14.969 -32.531 -3.025 1 96.69 109 VAL A O 1
ATOM 854 N N . ILE A 1 110 ? -15.727 -30.594 -3.922 1 96.31 110 ILE A N 1
ATOM 855 C CA . ILE A 1 110 ? -16.172 -31.266 -5.137 1 96.31 110 ILE A CA 1
ATOM 856 C C . ILE A 1 110 ? -15.094 -31.156 -6.215 1 96.31 110 ILE A C 1
ATOM 858 O O . ILE A 1 110 ? -15.375 -31.344 -7.402 1 96.31 110 ILE A O 1
ATOM 862 N N . GLY A 1 111 ? -13.867 -30.688 -5.828 1 93.81 111 GLY A N 1
ATOM 863 C CA . GLY A 1 111 ? -12.695 -30.688 -6.688 1 93.81 111 GLY A CA 1
ATOM 864 C C . GLY A 1 111 ? -12.711 -29.562 -7.707 1 93.81 111 GLY A C 1
ATOM 865 O O . GLY A 1 111 ? -12.133 -29.688 -8.789 1 93.81 111 GLY A O 1
ATOM 866 N N . ALA A 1 112 ? -13.438 -28.484 -7.426 1 94.69 112 ALA A N 1
ATOM 867 C CA . ALA A 1 112 ? -13.547 -27.375 -8.359 1 94.69 112 ALA A CA 1
ATOM 868 C C . ALA A 1 112 ? -13.156 -26.047 -7.695 1 94.69 112 ALA A C 1
ATOM 870 O O . ALA A 1 112 ? -13.234 -25.922 -6.473 1 94.69 112 ALA A O 1
ATOM 871 N N . ALA A 1 113 ? -12.633 -25.172 -8.555 1 94 113 ALA A N 1
ATOM 872 C CA . ALA A 1 113 ? -12.57 -23.781 -8.102 1 94 113 ALA A CA 1
ATOM 873 C C . ALA A 1 113 ? -13.969 -23.172 -8 1 94 113 ALA A C 1
ATOM 875 O O . ALA A 1 113 ? -14.883 -23.594 -8.711 1 94 113 ALA A O 1
ATOM 876 N N . VAL A 1 114 ? -14.055 -22.219 -7.133 1 95.5 114 VAL A N 1
ATOM 877 C CA . VAL A 1 114 ? -15.375 -21.641 -6.891 1 95.5 114 VAL A CA 1
ATOM 878 C C . VAL A 1 114 ? -15.914 -21.031 -8.18 1 95.5 114 VAL A C 1
ATOM 880 O O . VAL A 1 114 ? -17.125 -21.078 -8.438 1 95.5 114 VAL A O 1
ATOM 883 N N . GLY A 1 115 ? -15.086 -20.5 -9 1 93.81 115 GLY A N 1
ATOM 884 C CA . GLY A 1 115 ? -15.492 -19.891 -10.258 1 93.81 115 GLY A CA 1
ATOM 885 C C . GLY A 1 115 ? -16.016 -20.906 -11.266 1 93.81 115 GLY A C 1
ATOM 886 O O . GLY A 1 115 ? -16.688 -20.531 -12.227 1 93.81 115 GLY A O 1
ATOM 887 N N . ASP A 1 116 ? -15.75 -22.109 -11.109 1 94.56 116 ASP A N 1
ATOM 888 C CA . ASP A 1 116 ? -16.172 -23.172 -12 1 94.56 116 ASP A CA 1
ATOM 889 C C . ASP A 1 116 ? -17.156 -24.125 -11.297 1 94.56 116 ASP A C 1
ATOM 891 O O . ASP A 1 116 ? -17.297 -25.281 -11.695 1 94.56 116 ASP A O 1
ATOM 895 N N . SER A 1 117 ? -17.688 -23.672 -10.203 1 96.12 117 SER A N 1
ATOM 896 C CA . SER A 1 117 ? -18.578 -24.484 -9.383 1 96.12 117 SER A CA 1
ATOM 897 C C . SER A 1 117 ? -20 -23.922 -9.383 1 96.12 117 SER A C 1
ATOM 899 O O . SER A 1 117 ? -20.234 -22.828 -9.914 1 96.12 117 SER A O 1
ATOM 901 N N . PRO A 1 118 ? -20.969 -24.688 -8.852 1 97 118 PRO A N 1
ATOM 902 C CA . PRO A 1 118 ? -22.344 -24.172 -8.734 1 97 118 PRO A CA 1
ATOM 903 C C . PRO A 1 118 ? -22.453 -22.984 -7.797 1 97 118 PRO A C 1
ATOM 905 O O . PRO A 1 118 ? -23.484 -22.312 -7.754 1 97 118 PRO A O 1
ATOM 908 N N . TYR A 1 119 ? -21.422 -22.625 -7.102 1 97.56 119 TYR A N 1
ATOM 909 C CA . TYR A 1 119 ? -21.453 -21.562 -6.094 1 97.56 119 TYR A CA 1
ATOM 910 C C . TYR A 1 119 ? -20.953 -20.25 -6.664 1 97.56 119 TYR A C 1
ATOM 912 O O . TYR A 1 119 ? -20.828 -19.266 -5.941 1 97.56 119 TYR A O 1
ATOM 920 N N . ARG A 1 120 ? -20.625 -20.281 -7.945 1 97.06 120 ARG A N 1
ATOM 921 C CA . ARG A 1 120 ? -20.031 -19.141 -8.617 1 97.06 120 ARG A CA 1
ATOM 922 C C . ARG A 1 120 ? -20.875 -17.875 -8.43 1 97.06 120 ARG A C 1
ATOM 924 O O . ARG A 1 120 ? -20.359 -16.828 -8.07 1 97.06 120 ARG A O 1
ATOM 931 N N . ALA A 1 121 ? -22.125 -18 -8.609 1 98 121 ALA A N 1
ATOM 932 C CA . ALA A 1 121 ? -23.016 -16.844 -8.562 1 98 121 ALA A CA 1
ATOM 933 C C . ALA A 1 121 ? -23.094 -16.266 -7.152 1 98 121 ALA A C 1
ATOM 935 O O . ALA A 1 121 ? -23.031 -15.047 -6.965 1 98 121 ALA A O 1
ATOM 936 N N . GLN A 1 122 ? -23.281 -17.141 -6.203 1 98.19 122 GLN A N 1
ATOM 937 C CA . GLN A 1 122 ? -23.375 -16.703 -4.816 1 98.19 122 GLN A CA 1
ATOM 938 C C . GLN A 1 122 ? -22.062 -16.062 -4.355 1 98.19 122 GLN A C 1
ATOM 940 O O . GLN A 1 122 ? -22.062 -15.023 -3.699 1 98.19 122 GLN A O 1
ATOM 945 N N . PHE A 1 123 ? -20.984 -16.688 -4.688 1 98.25 123 PHE A N 1
ATOM 946 C CA . PHE A 1 123 ? -19.688 -16.125 -4.363 1 98.25 123 PHE A CA 1
ATOM 947 C C . PHE A 1 123 ? -19.5 -14.758 -5.016 1 98.25 123 PHE A C 1
ATOM 949 O O . PHE A 1 123 ? -19.062 -13.812 -4.371 1 98.25 123 PHE A O 1
ATOM 956 N N . GLY A 1 124 ? -19.812 -14.664 -6.285 1 97.81 124 GLY A N 1
ATOM 957 C CA . GLY A 1 124 ? -19.703 -13.406 -7.012 1 97.81 124 GLY A CA 1
ATOM 958 C C . GLY A 1 124 ? -20.5 -12.281 -6.379 1 97.81 124 GLY A C 1
ATOM 959 O O . GLY A 1 124 ? -20.031 -11.133 -6.34 1 97.81 124 GLY A O 1
ATOM 960 N N . MET A 1 125 ? -21.656 -12.609 -5.961 1 98.5 125 MET A N 1
ATOM 961 C CA . MET A 1 125 ? -22.5 -11.617 -5.301 1 98.5 125 MET A CA 1
ATOM 962 C C . MET A 1 125 ? -21.844 -11.133 -4.004 1 98.5 125 MET A C 1
ATOM 964 O O . MET A 1 125 ? -21.766 -9.93 -3.76 1 98.5 125 MET A O 1
ATOM 968 N N . LEU A 1 126 ? -21.422 -12.039 -3.135 1 98.31 126 LEU A N 1
ATOM 969 C CA . LEU A 1 126 ? -20.781 -11.695 -1.869 1 98.31 126 LEU A CA 1
ATOM 970 C C . LEU A 1 126 ? -19.5 -10.906 -2.107 1 98.31 126 LEU A C 1
ATOM 972 O O . LEU A 1 126 ? -19.219 -9.93 -1.405 1 98.31 126 LEU A O 1
ATOM 976 N N . HIS A 1 127 ? -18.703 -11.383 -3.08 1 98 127 HIS A N 1
ATOM 977 C CA . HIS A 1 127 ? -17.484 -10.68 -3.455 1 98 127 HIS A CA 1
ATOM 978 C C . HIS A 1 127 ? -17.797 -9.266 -3.936 1 98 127 HIS A C 1
ATOM 980 O O . HIS A 1 127 ? -17.078 -8.32 -3.586 1 98 127 HIS A O 1
ATOM 986 N N . GLY A 1 128 ? -18.812 -9.094 -4.742 1 98.25 128 GLY A N 1
ATOM 987 C CA . GLY A 1 128 ? -19.25 -7.777 -5.195 1 98.25 128 GLY A CA 1
ATOM 988 C C . GLY A 1 128 ? -19.641 -6.852 -4.055 1 98.25 128 GLY A C 1
ATOM 989 O O . GLY A 1 128 ? -19.219 -5.688 -4.027 1 98.25 128 GLY A O 1
ATOM 990 N N . VAL A 1 129 ? -20.406 -7.34 -3.119 1 98.75 129 VAL A N 1
ATOM 991 C CA . VAL A 1 129 ? -20.828 -6.547 -1.968 1 98.75 129 VAL A CA 1
ATOM 992 C C . VAL A 1 129 ? -19.609 -6.148 -1.141 1 98.75 129 VAL A C 1
ATOM 994 O O . VAL A 1 129 ? -19.469 -4.988 -0.739 1 98.75 129 VAL A O 1
ATOM 997 N N . SER A 1 130 ? -18.734 -7.117 -0.882 1 98.56 130 SER A N 1
ATOM 998 C CA . SER A 1 130 ? -17.531 -6.805 -0.126 1 98.56 130 SER A CA 1
ATOM 999 C C . SER A 1 130 ? -16.672 -5.77 -0.849 1 98.56 130 SER A C 1
ATOM 1001 O O . SER A 1 130 ? -16.047 -4.914 -0.213 1 98.56 130 SER A O 1
ATOM 1003 N N . SER A 1 131 ? -16.641 -5.812 -2.209 1 98.5 131 SER A N 1
ATOM 1004 C CA . SER A 1 131 ? -15.891 -4.855 -3.008 1 98.5 131 SER A CA 1
ATOM 1005 C C . SER A 1 131 ? -16.484 -3.457 -2.908 1 98.5 131 SER A C 1
ATOM 1007 O O . SER A 1 131 ? -15.766 -2.461 -2.945 1 98.5 131 SER A O 1
ATOM 1009 N N . VAL A 1 132 ? -17.781 -3.352 -2.793 1 98.81 132 VAL A N 1
ATOM 1010 C CA . VAL A 1 132 ? -18.422 -2.059 -2.605 1 98.81 132 VAL A CA 1
ATOM 1011 C C . VAL A 1 132 ? -18.016 -1.464 -1.262 1 98.81 132 VAL A C 1
ATOM 1013 O O . VAL A 1 132 ? -17.688 -0.277 -1.176 1 98.81 132 VAL A O 1
ATOM 1016 N N . PHE A 1 133 ? -18.031 -2.256 -0.203 1 98.81 133 PHE A N 1
ATOM 1017 C CA . PHE A 1 133 ? -17.578 -1.782 1.098 1 98.81 133 PHE A CA 1
ATOM 1018 C C . PHE A 1 133 ? -16.125 -1.327 1.025 1 98.81 133 PHE A C 1
ATOM 1020 O O . PHE A 1 133 ? -15.742 -0.326 1.639 1 98.81 133 PHE A O 1
ATOM 1027 N N . TYR A 1 134 ? -15.32 -2.094 0.3 1 98.88 134 TYR A N 1
ATOM 1028 C CA . TYR A 1 134 ? -13.914 -1.741 0.131 1 98.88 134 TYR A CA 1
ATOM 1029 C C . TYR A 1 134 ? -13.773 -0.394 -0.567 1 98.88 134 TYR A C 1
ATOM 1031 O O . TYR A 1 134 ? -12.93 0.423 -0.186 1 98.88 134 TYR A O 1
ATOM 1039 N N . LEU A 1 135 ? -14.586 -0.149 -1.604 1 98.88 135 LEU A N 1
ATOM 1040 C CA . LEU A 1 135 ? -14.57 1.116 -2.332 1 98.88 135 LEU A CA 1
ATOM 1041 C C . LEU A 1 135 ? -15 2.268 -1.428 1 98.88 135 LEU A C 1
ATOM 1043 O O . LEU A 1 135 ? -14.367 3.324 -1.421 1 98.88 135 LEU A O 1
ATOM 1047 N N . VAL A 1 136 ? -16.094 2.062 -0.697 1 98.94 136 VAL A N 1
ATOM 1048 C CA . VAL A 1 136 ? -16.578 3.088 0.226 1 98.94 136 VAL A CA 1
ATOM 1049 C C . VAL A 1 136 ? -15.484 3.41 1.247 1 98.94 136 VAL A C 1
ATOM 1051 O O . VAL A 1 136 ? -15.195 4.578 1.509 1 98.94 136 VAL A O 1
ATOM 1054 N N . GLU A 1 137 ? -14.914 2.326 1.826 1 98.94 137 GLU A N 1
ATOM 1055 C CA . GLU A 1 137 ? -13.805 2.502 2.76 1 98.94 137 GLU A CA 1
ATOM 1056 C C . GLU A 1 137 ? -12.68 3.314 2.129 1 98.94 137 GLU A C 1
ATOM 1058 O O . GLU A 1 137 ? -12.117 4.211 2.766 1 98.94 137 GLU A O 1
ATOM 1063 N N . SER A 1 138 ? -12.344 3.01 0.892 1 98.94 138 SER A N 1
ATOM 1064 C CA . SER A 1 138 ? -11.289 3.699 0.161 1 98.94 138 SER A CA 1
ATOM 1065 C C . SER A 1 138 ? -11.602 5.184 0.001 1 98.94 138 SER A C 1
ATOM 1067 O O . SER A 1 138 ? -10.727 6.031 0.171 1 98.94 138 SER A O 1
ATOM 1069 N N . LEU A 1 139 ? -12.836 5.52 -0.321 1 98.88 139 LEU A N 1
ATOM 1070 C CA . LEU A 1 139 ? -13.25 6.906 -0.496 1 98.88 139 LEU A CA 1
ATOM 1071 C C . LEU A 1 139 ? -13.242 7.648 0.836 1 98.88 139 LEU A C 1
ATOM 1073 O O . LEU A 1 139 ? -12.852 8.82 0.896 1 98.88 139 LEU A O 1
ATOM 1077 N N . LEU A 1 140 ? -13.703 7 1.873 1 98.88 140 LEU A N 1
ATOM 1078 C CA . LEU A 1 140 ? -13.617 7.598 3.201 1 98.88 140 LEU A CA 1
ATOM 1079 C C . LEU A 1 140 ? -12.164 7.852 3.588 1 98.88 140 LEU A C 1
ATOM 1081 O O . LEU A 1 140 ? -11.844 8.875 4.199 1 98.88 140 LEU A O 1
ATOM 1085 N N . GLY A 1 141 ? -11.297 6.871 3.256 1 98.81 141 GLY A N 1
ATOM 1086 C CA . GLY A 1 141 ? -9.875 7.066 3.482 1 98.81 141 GLY A CA 1
ATOM 1087 C C . GLY A 1 141 ? -9.312 8.258 2.734 1 98.81 141 GLY A C 1
ATOM 1088 O O . GLY A 1 141 ? -8.477 9 3.268 1 98.81 141 GLY A O 1
ATOM 1089 N N . LEU A 1 142 ? -9.766 8.391 1.506 1 98.62 142 LEU A N 1
ATOM 1090 C CA . LEU A 1 142 ? -9.367 9.555 0.726 1 98.62 142 LEU A CA 1
ATOM 1091 C C . LEU A 1 142 ? -9.797 10.844 1.418 1 98.62 142 LEU A C 1
ATOM 1093 O O . LEU A 1 142 ? -9.008 11.789 1.528 1 98.62 142 LEU A O 1
ATOM 1097 N N . ALA A 1 143 ? -11.023 10.922 1.898 1 98.44 143 ALA A N 1
ATOM 1098 C CA . ALA A 1 143 ? -11.523 12.078 2.635 1 98.44 143 ALA A CA 1
ATOM 1099 C C . ALA A 1 143 ? -10.711 12.312 3.906 1 98.44 143 ALA A C 1
ATOM 1101 O O . ALA A 1 143 ? -10.438 13.461 4.27 1 98.44 143 ALA A O 1
ATOM 1102 N N . LEU A 1 144 ? -10.352 11.25 4.582 1 98.25 144 LEU A N 1
ATOM 1103 C CA . LEU A 1 144 ? -9.578 11.344 5.816 1 98.25 144 LEU A CA 1
ATOM 1104 C C . LEU A 1 144 ? -8.242 12.031 5.562 1 98.25 144 LEU A C 1
ATOM 1106 O O . LEU A 1 144 ? -7.895 12.992 6.246 1 98.25 144 LEU A O 1
ATOM 1110 N N . ILE A 1 145 ? -7.527 11.578 4.551 1 97.56 145 ILE A N 1
ATOM 1111 C CA . ILE A 1 145 ? -6.223 12.141 4.223 1 97.56 145 ILE A CA 1
ATOM 1112 C C . ILE A 1 145 ? -6.383 13.594 3.787 1 97.56 145 ILE A C 1
ATOM 1114 O O . ILE A 1 145 ? -5.59 14.453 4.172 1 97.56 145 ILE A O 1
ATOM 1118 N N . TRP A 1 146 ? -7.457 13.867 3.043 1 95.94 146 TRP A N 1
ATOM 1119 C CA . TRP A 1 146 ? -7.715 15.203 2.523 1 95.94 146 TRP A CA 1
ATOM 1120 C C . TRP A 1 146 ? -8.016 16.172 3.654 1 95.94 146 TRP A C 1
ATOM 1122 O O . TRP A 1 146 ? -7.512 17.297 3.666 1 95.94 146 TRP A O 1
ATOM 1132 N N . LYS A 1 147 ? -8.773 15.75 4.594 1 94.56 147 LYS A N 1
ATOM 1133 C CA . LYS A 1 147 ? -9.242 16.625 5.664 1 94.56 147 LYS A CA 1
ATOM 1134 C C . LYS A 1 147 ? -8.156 16.844 6.715 1 94.56 147 LYS A C 1
ATOM 1136 O O . LYS A 1 147 ? -8.023 17.938 7.27 1 94.56 147 LYS A O 1
ATOM 1141 N N . VAL A 1 148 ? -7.434 15.812 7.023 1 91.75 148 VAL A N 1
ATOM 1142 C CA . VAL A 1 148 ? -6.418 15.93 8.062 1 91.75 148 VAL A CA 1
ATOM 1143 C C . VAL A 1 148 ? -5.344 16.922 7.621 1 91.75 148 VAL A C 1
ATOM 1145 O O . VAL A 1 148 ? -4.789 17.656 8.445 1 91.75 148 VAL A O 1
ATOM 1148 N N . ALA A 1 149 ? -5.074 17.047 6.371 1 88 149 ALA A N 1
ATOM 1149 C CA . ALA A 1 149 ? -4.09 17.984 5.812 1 88 149 ALA A CA 1
ATOM 1150 C C . ALA A 1 149 ? -4.484 19.422 6.074 1 88 149 ALA A C 1
ATOM 1152 O O . ALA A 1 149 ? -3.635 20.312 6.078 1 88 149 ALA A O 1
ATOM 1153 N N . GLY A 1 150 ? -5.758 19.641 6.316 1 84.44 150 GLY A N 1
ATOM 1154 C CA . GLY A 1 150 ? -6.254 21 6.516 1 84.44 150 GLY A CA 1
ATOM 1155 C C . GLY A 1 150 ? -6.309 21.406 7.973 1 84.44 150 GLY A C 1
ATOM 1156 O O . GLY A 1 150 ? -6.602 22.562 8.289 1 84.44 150 GLY A O 1
ATOM 1157 N N . ILE A 1 151 ? -6.176 20.484 8.828 1 81.81 151 ILE A N 1
ATOM 1158 C CA . ILE A 1 151 ? -6.262 20.828 10.242 1 81.81 151 ILE A CA 1
ATOM 1159 C C . ILE A 1 151 ? -5.027 21.625 10.656 1 81.81 151 ILE A C 1
ATOM 1161 O O . ILE A 1 151 ? -3.896 21.203 10.406 1 81.81 151 ILE A O 1
ATOM 1165 N N . ARG A 1 152 ? -5.422 22.812 11.023 1 60.62 152 ARG A N 1
ATOM 1166 C CA . ARG A 1 152 ? -4.434 23.797 11.453 1 60.62 152 ARG A CA 1
ATOM 1167 C C . ARG A 1 152 ? -3.805 23.391 12.781 1 60.62 152 ARG A C 1
ATOM 1169 O O . ARG A 1 152 ? -4.508 23 13.711 1 60.62 152 ARG A O 1
ATOM 1176 N N . GLN A 1 153 ? -2.607 22.984 12.773 1 55.44 153 GLN A N 1
ATOM 1177 C CA . GLN A 1 153 ? -1.977 22.641 14.047 1 55.44 153 GLN A CA 1
ATOM 1178 C C . GLN A 1 153 ? -1.585 23.891 14.828 1 55.44 153 GLN A C 1
ATOM 1180 O O . GLN A 1 153 ? -1.133 24.875 14.25 1 55.44 153 GLN A O 1
ATOM 1185 N N . PRO A 1 154 ? -2.203 24.031 16.016 1 47.75 154 PRO A N 1
ATOM 1186 C CA . PRO A 1 154 ? -1.847 25.203 16.828 1 47.75 154 PRO A CA 1
ATOM 1187 C C . PRO A 1 154 ? -0.338 25.422 16.922 1 47.75 154 PRO A C 1
ATOM 1189 O O . PRO A 1 154 ? 0.43 24.453 16.859 1 47.75 154 PRO A O 1
ATOM 1192 N N . ALA A 1 155 ? 0.105 26.812 16.875 1 42.81 155 ALA A N 1
ATOM 1193 C CA . ALA A 1 155 ? 1.475 27.219 17.203 1 42.81 155 ALA A CA 1
ATOM 1194 C C . ALA A 1 155 ? 1.936 26.594 18.516 1 42.81 155 ALA A C 1
ATOM 1196 O O . ALA A 1 155 ? 1.13 26.391 19.422 1 42.81 155 ALA A O 1
ATOM 1197 N N . MET B 1 1 ? -4.969 24.25 -0.752 1 77.38 1 MET B N 1
ATOM 1198 C CA . MET B 1 1 ? -5.164 23.219 -1.767 1 77.38 1 MET B CA 1
ATOM 1199 C C . MET B 1 1 ? -3.85 22.516 -2.086 1 77.38 1 MET B C 1
ATOM 1201 O O . MET B 1 1 ? -3.775 21.281 -2.057 1 77.38 1 MET B O 1
ATOM 1205 N N . PRO B 1 2 ? -2.855 23.219 -2.217 1 87.5 2 PRO B N 1
ATOM 1206 C CA . PRO B 1 2 ? -1.589 22.547 -2.527 1 87.5 2 PRO B CA 1
ATOM 1207 C C . PRO B 1 2 ? -1.097 21.656 -1.392 1 87.5 2 PRO B C 1
ATOM 1209 O O . PRO B 1 2 ? -0.491 20.609 -1.641 1 87.5 2 PRO B O 1
ATOM 1212 N N . GLN B 1 3 ? -1.431 21.953 -0.251 1 90.31 3 GLN B N 1
ATOM 1213 C CA . GLN B 1 3 ? -1 21.156 0.888 1 90.31 3 GLN B CA 1
ATOM 1214 C C . GLN B 1 3 ? -1.729 19.812 0.923 1 90.31 3 GLN B C 1
ATOM 1216 O O . GLN B 1 3 ? -1.137 18.781 1.266 1 90.31 3 GLN B O 1
ATOM 1221 N N . ARG B 1 4 ? -2.986 19.891 0.604 1 94.19 4 ARG B N 1
ATOM 1222 C CA . ARG B 1 4 ? -3.789 18.672 0.575 1 94.19 4 ARG B CA 1
ATOM 1223 C C . ARG B 1 4 ? -3.307 17.719 -0.518 1 94.19 4 ARG B C 1
ATOM 1225 O O . ARG B 1 4 ? -3.244 16.5 -0.311 1 94.19 4 ARG B O 1
ATOM 1232 N N . LEU B 1 5 ? -2.979 18.312 -1.618 1 95.19 5 LEU B N 1
ATOM 1233 C CA . LEU B 1 5 ? -2.434 17.516 -2.709 1 95.19 5 LEU B CA 1
ATOM 1234 C C . LEU B 1 5 ? -1.102 16.891 -2.309 1 95.19 5 LEU B C 1
ATOM 1236 O O . LEU B 1 5 ? -0.846 15.719 -2.605 1 95.19 5 LEU B O 1
ATOM 1240 N N . PHE B 1 6 ? -0.291 17.688 -1.656 1 96.44 6 PHE B N 1
ATOM 1241 C CA . PHE B 1 6 ? 0.998 17.188 -1.191 1 96.44 6 PHE B CA 1
ATOM 1242 C C . PHE B 1 6 ? 0.812 15.969 -0.286 1 96.44 6 PHE B C 1
ATOM 1244 O O . PHE B 1 6 ? 1.468 14.945 -0.474 1 96.44 6 PHE B O 1
ATOM 1251 N N . GLN B 1 7 ? -0.116 16.062 0.599 1 96.19 7 GLN B N 1
ATOM 1252 C CA . GLN B 1 7 ? -0.352 14.977 1.555 1 96.19 7 GLN B CA 1
ATOM 1253 C C . GLN B 1 7 ? -0.893 13.734 0.857 1 96.19 7 GLN B C 1
ATOM 1255 O O . GLN B 1 7 ? -0.508 12.609 1.193 1 96.19 7 GLN B O 1
ATOM 1260 N N . LEU B 1 8 ? -1.735 13.938 -0.069 1 97.75 8 LEU B N 1
ATOM 1261 C CA . LEU B 1 8 ? -2.299 12.82 -0.812 1 97.75 8 LEU B CA 1
ATOM 1262 C C . LEU B 1 8 ? -1.219 12.094 -1.607 1 97.75 8 LEU B C 1
ATOM 1264 O O . LEU B 1 8 ? -1.13 10.867 -1.565 1 97.75 8 LEU B O 1
ATOM 1268 N N . LEU B 1 9 ? -0.402 12.852 -2.305 1 98.5 9 LEU B N 1
ATOM 1269 C CA . LEU B 1 9 ? 0.667 12.281 -3.115 1 98.5 9 LEU B CA 1
ATOM 1270 C C . LEU B 1 9 ? 1.673 11.539 -2.244 1 98.5 9 LEU B C 1
ATOM 1272 O O . LEU B 1 9 ? 2.121 10.445 -2.6 1 98.5 9 LEU B O 1
ATOM 1276 N N . ALA B 1 10 ? 2.004 12.109 -1.108 1 98.56 10 ALA B N 1
ATOM 1277 C CA . ALA B 1 10 ? 2.934 11.477 -0.179 1 98.56 10 ALA B CA 1
ATOM 1278 C C . ALA B 1 10 ? 2.354 10.172 0.371 1 98.56 10 ALA B C 1
ATOM 1280 O O . ALA B 1 10 ? 3.072 9.188 0.524 1 98.56 10 ALA B O 1
ATOM 1281 N N . THR B 1 11 ? 1.063 10.156 0.672 1 98.75 11 THR B N 1
ATOM 1282 C CA . THR B 1 11 ? 0.398 8.969 1.187 1 98.75 11 THR B CA 1
ATOM 1283 C C . THR B 1 11 ? 0.413 7.848 0.148 1 98.75 11 THR B C 1
ATOM 1285 O O . THR B 1 11 ? 0.721 6.699 0.469 1 98.75 11 THR B O 1
ATOM 1288 N N . VAL B 1 12 ? 0.171 8.195 -1.071 1 98.81 12 VAL B N 1
ATOM 1289 C CA . VAL B 1 12 ? 0.128 7.211 -2.15 1 98.81 12 VAL B CA 1
ATOM 1290 C C . VAL B 1 12 ? 1.521 6.625 -2.369 1 98.81 12 VAL B C 1
ATOM 1292 O O . VAL B 1 12 ? 1.678 5.402 -2.457 1 98.81 12 VAL B O 1
ATOM 1295 N N . TRP B 1 13 ? 2.484 7.48 -2.439 1 98.94 13 TRP B N 1
ATOM 1296 C CA . TRP B 1 13 ? 3.842 7.023 -2.715 1 98.94 13 TRP B CA 1
ATOM 1297 C C . TRP B 1 13 ? 4.387 6.199 -1.552 1 98.94 13 TRP B C 1
ATOM 1299 O O . TRP B 1 13 ? 4.77 5.043 -1.729 1 98.94 13 TRP B O 1
ATOM 1309 N N . CYS B 1 14 ? 4.375 6.73 -0.357 1 98.94 14 CYS B N 1
ATOM 1310 C CA . CYS B 1 14 ? 4.926 6.039 0.804 1 98.94 14 CYS B CA 1
ATOM 1311 C C . CYS B 1 14 ? 4.102 4.801 1.142 1 98.94 14 CYS B C 1
ATOM 1313 O O . CYS B 1 14 ? 4.652 3.758 1.491 1 98.94 14 CYS B O 1
ATOM 1315 N N . GLY B 1 15 ? 2.828 4.883 1.02 1 98.81 15 GLY B N 1
ATOM 1316 C CA . GLY B 1 15 ? 1.958 3.746 1.275 1 98.81 15 GLY B CA 1
ATOM 1317 C C . GLY B 1 15 ? 2.225 2.57 0.355 1 98.81 15 GLY B C 1
ATOM 1318 O O . GLY B 1 15 ? 2.326 1.43 0.81 1 98.81 15 GLY B O 1
ATOM 1319 N N . SER B 1 16 ? 2.254 2.908 -0.92 1 98.94 16 SER B N 1
ATOM 1320 C CA . SER B 1 16 ? 2.516 1.825 -1.862 1 98.94 16 SER B CA 1
ATOM 1321 C C . SER B 1 16 ? 3.924 1.269 -1.688 1 98.94 16 SER B C 1
ATOM 1323 O O . SER B 1 16 ? 4.137 0.06 -1.804 1 98.94 16 SER B O 1
ATOM 1325 N N . LEU B 1 17 ? 4.832 2.129 -1.375 1 98.88 17 LEU B N 1
ATOM 1326 C CA . LEU B 1 17 ? 6.219 1.743 -1.122 1 98.88 17 LEU B CA 1
ATOM 1327 C C . LEU B 1 17 ? 6.301 0.732 0.017 1 98.88 17 LEU B C 1
ATOM 1329 O O . LEU B 1 17 ? 6.887 -0.34 -0.141 1 98.88 17 LEU B O 1
ATOM 1333 N N . TRP B 1 18 ? 5.672 1.001 1.112 1 98.94 18 TRP B N 1
ATOM 1334 C CA . TRP B 1 18 ? 5.719 0.139 2.289 1 98.94 18 TRP B CA 1
ATOM 1335 C C . TRP B 1 18 ? 4.898 -1.129 2.066 1 98.94 18 TRP B C 1
ATOM 1337 O O . TRP B 1 18 ? 5.34 -2.229 2.412 1 98.94 18 TRP B O 1
ATOM 1347 N N . THR B 1 19 ? 3.783 -0.99 1.487 1 98.94 19 THR B N 1
ATOM 1348 C CA . THR B 1 19 ? 2.885 -2.125 1.299 1 98.94 19 THR B CA 1
ATOM 1349 C C . THR B 1 19 ? 3.504 -3.154 0.359 1 98.94 19 THR B C 1
ATOM 1351 O O . THR B 1 19 ? 3.545 -4.344 0.675 1 98.94 19 THR B O 1
ATOM 1354 N N . ILE B 1 20 ? 4 -2.711 -0.758 1 98.88 20 ILE B N 1
ATOM 1355 C CA . ILE B 1 20 ? 4.535 -3.625 -1.761 1 98.88 20 ILE B CA 1
ATOM 1356 C C . ILE B 1 20 ? 5.816 -4.273 -1.237 1 98.88 20 ILE B C 1
ATOM 1358 O O . ILE B 1 20 ? 5.988 -5.488 -1.34 1 98.88 20 ILE B O 1
ATOM 1362 N N . GLY B 1 21 ? 6.637 -3.525 -0.648 1 98.75 21 GLY B N 1
ATOM 1363 C CA . GLY B 1 21 ? 7.953 -4.012 -0.263 1 98.75 21 GLY B CA 1
ATOM 1364 C C . GLY B 1 21 ? 7.934 -4.867 0.989 1 98.75 21 GLY B C 1
ATOM 1365 O O . GLY B 1 21 ? 8.727 -5.801 1.124 1 98.75 21 GLY B O 1
ATOM 1366 N N . TYR B 1 22 ? 7.008 -4.633 1.911 1 98.81 22 TYR B N 1
ATOM 1367 C CA . TYR B 1 22 ? 7.172 -5.254 3.221 1 98.81 22 TYR B CA 1
ATOM 1368 C C . TYR B 1 22 ? 5.977 -6.137 3.559 1 98.81 22 TYR B C 1
ATOM 1370 O O . TYR B 1 22 ? 5.996 -6.863 4.559 1 98.81 22 TYR B O 1
ATOM 1378 N N . ILE B 1 23 ? 4.938 -6.117 2.781 1 98.69 23 ILE B N 1
ATOM 1379 C CA . ILE B 1 23 ? 3.793 -6.992 2.998 1 98.69 23 ILE B CA 1
ATOM 1380 C C . ILE B 1 23 ? 3.615 -7.918 1.796 1 98.69 23 ILE B C 1
ATOM 1382 O O . ILE B 1 23 ? 3.699 -9.141 1.927 1 98.69 23 ILE B O 1
ATOM 1386 N N . VAL B 1 24 ? 3.496 -7.312 0.625 1 98.88 24 VAL B N 1
ATOM 1387 C CA . VAL B 1 24 ? 3.096 -8.062 -0.561 1 98.88 24 VAL B CA 1
ATOM 1388 C C . VAL B 1 24 ? 4.234 -8.977 -1.001 1 98.88 24 VAL B C 1
ATOM 1390 O O . VAL B 1 24 ? 4.031 -10.18 -1.212 1 98.88 24 VAL B O 1
ATOM 1393 N N . ALA B 1 25 ? 5.449 -8.422 -1.112 1 98.44 25 ALA B N 1
ATOM 1394 C CA . ALA B 1 25 ? 6.574 -9.219 -1.602 1 98.44 25 ALA B CA 1
ATOM 1395 C C . ALA B 1 25 ? 6.852 -10.398 -0.677 1 98.44 25 ALA B C 1
ATOM 1397 O O . ALA B 1 25 ? 6.898 -11.547 -1.124 1 98.44 25 ALA B O 1
ATOM 1398 N N . PRO B 1 26 ? 6.977 -10.18 0.662 1 98.06 26 PRO B N 1
ATOM 1399 C CA . PRO B 1 26 ? 7.195 -11.344 1.53 1 98.06 26 PRO B CA 1
ATOM 1400 C C . PRO B 1 26 ? 6.051 -12.352 1.467 1 98.06 26 PRO B C 1
ATOM 1402 O O . PRO B 1 26 ? 6.285 -13.562 1.541 1 98.06 26 PRO B O 1
ATOM 1405 N N . MET B 1 27 ? 4.848 -11.93 1.309 1 98.25 27 MET B N 1
ATOM 1406 C CA . MET B 1 27 ? 3.697 -12.828 1.24 1 98.25 27 MET B CA 1
ATOM 1407 C C . MET B 1 27 ? 3.74 -13.664 -0.03 1 98.25 27 MET B C 1
ATOM 1409 O O . MET B 1 27 ? 3.436 -14.859 0.001 1 98.25 27 MET B O 1
ATOM 1413 N N . LEU B 1 28 ? 4.102 -13.07 -1.158 1 97.75 28 LEU B N 1
ATOM 1414 C CA . LEU B 1 28 ? 4.227 -13.805 -2.414 1 97.75 28 LEU B CA 1
ATOM 1415 C C . LEU B 1 28 ? 5.23 -14.945 -2.279 1 97.75 28 LEU B C 1
ATOM 1417 O O . LEU B 1 28 ? 4.949 -16.078 -2.68 1 97.75 28 LEU B O 1
ATOM 1421 N N . PHE B 1 29 ? 6.355 -14.688 -1.646 1 97.25 29 PHE B N 1
ATOM 1422 C CA . PHE B 1 29 ? 7.41 -15.688 -1.52 1 97.25 29 PHE B CA 1
ATOM 1423 C C . PHE B 1 29 ? 7.031 -16.75 -0.49 1 97.25 29 PHE B C 1
ATOM 1425 O O . PHE B 1 29 ? 7.539 -17.859 -0.529 1 97.25 29 PHE B O 1
ATOM 1432 N N . ALA B 1 30 ? 6.105 -16.422 0.429 1 96.5 30 ALA B N 1
ATOM 1433 C CA . ALA B 1 30 ? 5.641 -17.391 1.419 1 96.5 30 ALA B CA 1
ATOM 1434 C C . ALA B 1 30 ? 4.559 -18.297 0.835 1 96.5 30 ALA B C 1
ATOM 1436 O O . ALA B 1 30 ? 4.445 -19.453 1.218 1 96.5 30 ALA B O 1
ATOM 1437 N N . MET B 1 31 ? 3.805 -17.812 -0.131 1 95.31 31 MET B N 1
ATOM 1438 C CA . MET B 1 31 ? 2.617 -18.531 -0.581 1 95.31 31 MET B CA 1
ATOM 1439 C C . MET B 1 31 ? 2.891 -19.281 -1.884 1 95.31 31 MET B C 1
ATOM 1441 O O . MET B 1 31 ? 2.229 -20.281 -2.188 1 95.31 31 MET B O 1
ATOM 1445 N N . LEU B 1 32 ? 3.857 -18.781 -2.629 1 94.56 32 LEU B N 1
ATOM 1446 C CA . LEU B 1 32 ? 4.148 -19.422 -3.912 1 94.56 32 LEU B CA 1
ATOM 1447 C C . LEU B 1 32 ? 5.34 -20.359 -3.797 1 94.56 32 LEU B C 1
ATOM 1449 O O . L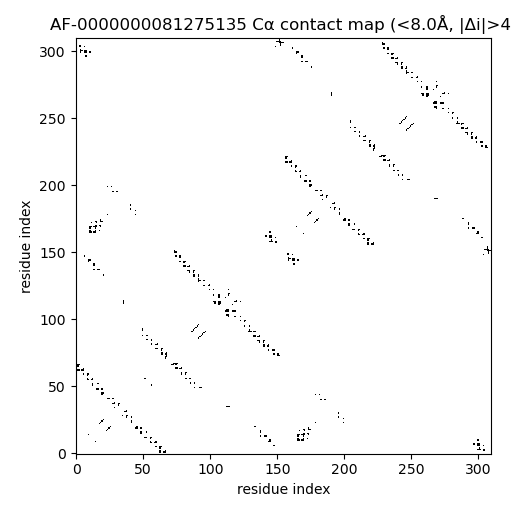EU B 1 32 ? 6.43 -19.953 -3.406 1 94.56 32 LEU B O 1
ATOM 1453 N N . GLU B 1 33 ? 5.125 -21.594 -4.133 1 92.94 33 GLU B N 1
ATOM 1454 C CA . GLU B 1 33 ? 6.199 -22.578 -4.094 1 92.94 33 GLU B CA 1
ATOM 1455 C C . GLU B 1 33 ? 7.258 -22.297 -5.152 1 92.94 33 GLU B C 1
ATOM 1457 O O . GLU B 1 33 ? 8.453 -22.453 -4.902 1 92.94 33 GLU B O 1
ATOM 1462 N N . ASP B 1 34 ? 6.777 -21.891 -6.297 1 94.06 34 ASP B N 1
ATOM 1463 C CA . ASP B 1 34 ? 7.684 -21.5 -7.379 1 94.06 34 ASP B CA 1
ATOM 1464 C C . ASP B 1 34 ? 8.289 -20.125 -7.125 1 94.06 34 ASP B C 1
ATOM 1466 O O . ASP B 1 34 ? 7.645 -19.094 -7.375 1 94.06 34 ASP B O 1
ATOM 1470 N N . ARG B 1 35 ? 9.555 -20.141 -6.719 1 93.44 35 ARG B N 1
ATOM 1471 C CA . ARG B 1 35 ? 10.234 -18.906 -6.367 1 93.44 35 ARG B CA 1
ATOM 1472 C C . ARG B 1 35 ? 10.422 -18.016 -7.594 1 93.44 35 ARG B C 1
ATOM 1474 O O . ARG B 1 35 ? 10.414 -16.781 -7.484 1 93.44 35 ARG B O 1
ATOM 1481 N N . HIS B 1 36 ? 10.586 -18.625 -8.719 1 92.56 36 HIS B N 1
ATOM 1482 C CA . HIS B 1 36 ? 10.719 -17.859 -9.953 1 92.56 36 HIS B CA 1
ATOM 1483 C C . HIS B 1 36 ? 9.445 -17.062 -10.242 1 92.56 36 HIS B C 1
ATOM 1485 O O . HIS B 1 36 ? 9.508 -15.883 -10.586 1 92.56 36 HIS B O 1
ATOM 1491 N N . LEU B 1 37 ? 8.359 -17.75 -10.102 1 94.19 37 LEU B N 1
ATOM 1492 C CA . LEU B 1 37 ? 7.07 -17.094 -10.312 1 94.19 37 LEU B CA 1
ATOM 1493 C C . LEU B 1 37 ? 6.855 -15.984 -9.289 1 94.19 37 LEU B C 1
ATOM 1495 O O . LEU B 1 37 ? 6.418 -14.883 -9.648 1 94.19 37 LEU B O 1
ATOM 1499 N N . ALA B 1 38 ? 7.137 -16.234 -8.008 1 96.06 38 ALA B N 1
ATOM 1500 C CA . ALA B 1 38 ? 7.035 -15.219 -6.957 1 96.06 38 ALA B CA 1
ATOM 1501 C C . ALA B 1 38 ? 7.879 -14 -7.293 1 96.06 38 ALA B C 1
ATOM 1503 O O . ALA B 1 38 ? 7.418 -12.859 -7.16 1 96.06 38 ALA B O 1
ATOM 1504 N N . GLY B 1 39 ? 9.109 -14.25 -7.766 1 95.38 39 GLY B N 1
ATOM 1505 C CA . GLY B 1 39 ? 10.008 -13.164 -8.141 1 95.38 39 GLY B CA 1
ATOM 1506 C C . GLY B 1 39 ? 9.508 -12.367 -9.336 1 95.38 3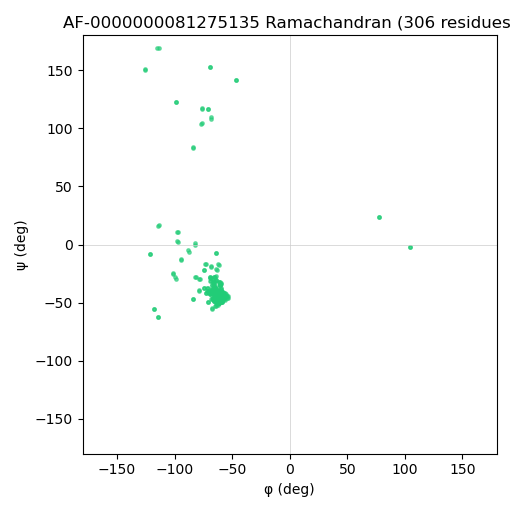9 GLY B C 1
ATOM 1507 O O . GLY B 1 39 ? 9.672 -11.148 -9.383 1 95.38 39 GLY B O 1
ATOM 1508 N N . THR B 1 40 ? 8.945 -13.039 -10.273 1 95.44 40 THR B N 1
ATOM 1509 C CA . THR B 1 40 ? 8.43 -12.383 -11.469 1 95.44 40 THR B CA 1
ATOM 1510 C C . THR B 1 40 ? 7.281 -11.438 -11.109 1 95.44 40 THR B C 1
ATOM 1512 O O . THR B 1 40 ? 7.242 -10.297 -11.57 1 95.44 40 THR B O 1
ATOM 1515 N N . ILE B 1 41 ? 6.367 -11.875 -10.289 1 97.25 41 ILE B N 1
ATOM 1516 C CA . ILE B 1 41 ? 5.242 -11.047 -9.867 1 97.25 41 ILE B CA 1
ATOM 1517 C C . ILE B 1 41 ? 5.75 -9.883 -9.016 1 97.25 41 ILE B C 1
ATOM 1519 O O . ILE B 1 41 ? 5.336 -8.734 -9.211 1 97.25 41 ILE B O 1
ATOM 1523 N N . ALA B 1 42 ? 6.633 -10.219 -8.07 1 97.31 42 ALA B N 1
ATOM 1524 C CA . ALA B 1 42 ? 7.23 -9.164 -7.262 1 97.31 42 ALA B CA 1
ATOM 1525 C C . ALA B 1 42 ? 7.914 -8.117 -8.141 1 97.31 42 ALA B C 1
ATOM 1527 O O . ALA B 1 42 ? 7.777 -6.914 -7.906 1 97.31 42 ALA B O 1
ATOM 1528 N N . GLY B 1 43 ? 8.664 -8.578 -9.141 1 97.25 43 GLY B N 1
ATOM 1529 C CA . GLY B 1 43 ? 9.328 -7.664 -10.055 1 97.25 43 GLY B CA 1
ATOM 1530 C C . GLY B 1 43 ? 8.367 -6.723 -10.758 1 97.25 43 GLY B C 1
ATOM 1531 O O . GLY B 1 43 ? 8.664 -5.535 -10.922 1 97.25 43 GLY B O 1
ATOM 1532 N N . ARG B 1 44 ? 7.273 -7.207 -11.172 1 98.06 44 ARG B N 1
ATOM 1533 C CA . ARG B 1 44 ? 6.27 -6.371 -11.828 1 98.06 44 ARG B CA 1
ATOM 1534 C C . ARG B 1 44 ? 5.699 -5.34 -10.859 1 98.06 44 ARG B C 1
ATOM 1536 O O . ARG B 1 44 ? 5.434 -4.199 -11.242 1 98.06 44 ARG B O 1
ATOM 1543 N N . LEU B 1 45 ? 5.434 -5.73 -9.68 1 98.69 45 LEU B N 1
ATOM 1544 C CA . LEU B 1 45 ? 4.922 -4.809 -8.672 1 98.69 45 LEU B CA 1
ATOM 1545 C C . LEU B 1 45 ? 5.945 -3.725 -8.359 1 98.69 45 LEU B C 1
ATOM 1547 O O . LEU B 1 45 ? 5.586 -2.557 -8.188 1 98.69 45 LEU B O 1
ATOM 1551 N N . PHE B 1 46 ? 7.219 -4.156 -8.273 1 98.75 46 PHE B N 1
ATOM 1552 C CA . PHE B 1 46 ? 8.258 -3.17 -8.023 1 98.75 46 PHE B CA 1
ATOM 1553 C C . PHE B 1 46 ? 8.391 -2.211 -9.195 1 98.75 46 PHE B C 1
ATOM 1555 O O . PHE B 1 46 ? 8.703 -1.031 -9.016 1 98.75 46 PHE B O 1
ATOM 1562 N N . HIS B 1 47 ? 8.164 -2.713 -10.398 1 98.5 47 HIS B N 1
ATOM 1563 C CA . HIS B 1 47 ? 8.133 -1.842 -11.562 1 98.5 47 HIS B CA 1
ATOM 1564 C C . HIS B 1 47 ? 7.02 -0.805 -11.445 1 98.5 47 HIS B C 1
ATOM 1566 O O . HIS B 1 47 ? 7.242 0.384 -11.68 1 98.5 47 HIS B O 1
ATOM 1572 N N . ALA B 1 48 ? 5.867 -1.226 -11.125 1 98.75 48 ALA B N 1
ATOM 1573 C CA . ALA B 1 48 ? 4.75 -0.311 -10.914 1 98.75 48 ALA B CA 1
ATOM 1574 C C . ALA B 1 48 ? 5.066 0.7 -9.812 1 98.75 48 ALA B C 1
ATOM 1576 O O . ALA B 1 48 ? 4.801 1.895 -9.969 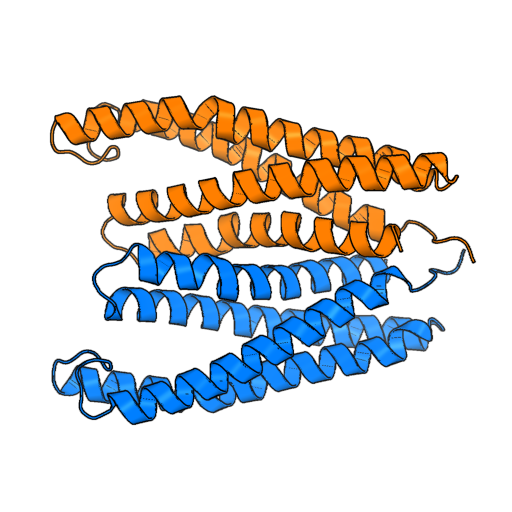1 98.75 48 ALA B O 1
ATOM 1577 N N . GLU B 1 49 ? 5.613 0.2 -8.742 1 98.88 49 GLU B N 1
ATOM 1578 C CA . GLU B 1 49 ? 5.973 1.065 -7.625 1 98.88 49 GLU B CA 1
ATOM 1579 C C . GLU B 1 49 ? 6.988 2.123 -8.047 1 98.88 49 GLU B C 1
ATOM 1581 O O . GLU B 1 49 ? 6.922 3.27 -7.598 1 98.88 49 GLU B O 1
ATOM 1586 N N . ALA B 1 50 ? 7.949 1.735 -8.836 1 98.88 50 ALA B N 1
ATOM 1587 C CA . ALA B 1 50 ? 8.961 2.682 -9.297 1 98.88 50 ALA B CA 1
ATOM 1588 C C . ALA B 1 50 ? 8.328 3.816 -10.094 1 98.88 50 ALA B C 1
ATOM 1590 O O . ALA B 1 50 ? 8.688 4.984 -9.922 1 98.88 50 ALA B O 1
ATOM 1591 N N . TRP B 1 51 ? 7.453 3.494 -10.945 1 98.88 51 TRP B N 1
ATOM 1592 C CA . TRP B 1 51 ? 6.789 4.512 -11.75 1 98.88 51 TRP B CA 1
ATOM 1593 C C . TRP B 1 51 ? 5.875 5.375 -10.883 1 98.88 51 TRP B C 1
ATOM 1595 O O . TRP B 1 51 ? 5.766 6.586 -11.102 1 98.88 51 TRP B O 1
ATOM 1605 N N . ILE B 1 52 ? 5.156 4.789 -9.945 1 98.81 52 ILE B N 1
ATOM 1606 C CA . ILE B 1 52 ? 4.363 5.551 -8.992 1 98.81 52 ILE B CA 1
ATOM 1607 C C . ILE B 1 52 ? 5.258 6.539 -8.242 1 98.81 52 ILE B C 1
ATOM 1609 O O . ILE B 1 52 ? 4.91 7.715 -8.094 1 98.81 52 ILE B O 1
ATOM 1613 N N . GLY B 1 53 ? 6.379 6.023 -7.781 1 98.81 53 GLY B N 1
ATOM 1614 C CA . GLY B 1 53 ? 7.324 6.879 -7.078 1 98.81 53 GLY B CA 1
ATOM 1615 C C . GLY B 1 53 ? 7.828 8.031 -7.926 1 98.81 53 GLY B C 1
ATOM 1616 O O . GLY B 1 53 ? 7.906 9.164 -7.453 1 98.81 53 GLY B O 1
ATOM 1617 N N . LEU B 1 54 ? 8.18 7.727 -9.148 1 98.75 54 LEU B N 1
ATOM 1618 C CA . LEU B 1 54 ? 8.68 8.766 -10.047 1 98.75 54 LEU B CA 1
ATOM 1619 C C . LEU B 1 54 ? 7.613 9.828 -10.289 1 98.75 54 LEU B C 1
ATOM 1621 O O . LEU B 1 54 ? 7.895 11.023 -10.188 1 98.75 54 LEU B O 1
ATOM 1625 N N . ALA B 1 55 ? 6.41 9.406 -10.609 1 98.81 55 ALA B N 1
ATOM 1626 C CA . ALA B 1 55 ? 5.324 10.344 -10.883 1 98.81 55 ALA B CA 1
ATOM 1627 C C . ALA B 1 55 ? 4.965 11.156 -9.641 1 98.81 55 ALA B C 1
ATOM 1629 O O . ALA B 1 55 ? 4.938 12.383 -9.68 1 98.81 55 ALA B O 1
ATOM 1630 N N . ALA B 1 56 ? 4.703 10.492 -8.555 1 98.75 56 ALA B N 1
ATOM 1631 C CA . ALA B 1 56 ? 4.348 11.172 -7.312 1 98.75 56 ALA B CA 1
ATOM 1632 C C . ALA B 1 56 ? 5.488 12.07 -6.832 1 98.75 56 ALA B C 1
ATOM 1634 O O . ALA B 1 56 ? 5.258 13.18 -6.348 1 98.75 56 ALA B O 1
ATOM 1635 N N . GLY B 1 57 ? 6.715 11.516 -6.902 1 98.75 57 GLY B N 1
ATOM 1636 C CA . GLY B 1 57 ? 7.863 12.305 -6.484 1 98.75 57 GLY B CA 1
ATOM 1637 C C . GLY B 1 57 ? 8.008 13.602 -7.25 1 98.75 57 GLY B C 1
ATOM 1638 O O . GLY B 1 57 ? 8.25 14.656 -6.656 1 98.75 57 GLY B O 1
ATOM 1639 N N . CYS B 1 58 ? 7.883 13.555 -8.555 1 98.69 58 CYS B N 1
ATOM 1640 C CA . CYS B 1 58 ? 7.957 14.758 -9.375 1 98.69 58 CYS B CA 1
ATOM 1641 C C . CYS B 1 58 ? 6.848 15.734 -9.008 1 98.69 58 CYS B C 1
ATOM 1643 O O . CYS B 1 58 ? 7.098 16.938 -8.844 1 98.69 58 CYS B O 1
ATOM 1645 N N . LEU B 1 59 ? 5.641 15.25 -8.867 1 98.69 59 LEU B N 1
ATOM 1646 C CA . LEU B 1 59 ? 4.52 16.109 -8.5 1 98.69 59 LEU B CA 1
ATOM 1647 C C . LEU B 1 59 ? 4.715 16.703 -7.109 1 98.69 59 LEU B C 1
ATOM 1649 O O . LEU B 1 59 ? 4.359 17.844 -6.863 1 98.69 59 LEU B O 1
ATOM 1653 N N . LEU B 1 60 ? 5.277 15.906 -6.211 1 98.69 60 LEU B N 1
ATOM 1654 C CA . LEU B 1 60 ? 5.57 16.406 -4.871 1 98.69 60 LEU B CA 1
ATOM 1655 C C . LEU B 1 60 ? 6.594 17.531 -4.922 1 98.69 60 LEU B C 1
ATOM 1657 O O . LEU B 1 60 ? 6.465 18.531 -4.199 1 98.69 60 LEU B O 1
ATOM 1661 N N . LEU B 1 61 ? 7.621 17.391 -5.781 1 98.31 61 LEU B N 1
ATOM 1662 C CA . LEU B 1 61 ? 8.617 18.453 -5.91 1 98.31 61 LEU B CA 1
ATOM 1663 C C . LEU B 1 61 ? 7.973 19.734 -6.43 1 98.31 61 LEU B C 1
ATOM 1665 O O . LEU B 1 61 ? 8.266 20.828 -5.938 1 98.31 61 LEU B O 1
ATOM 1669 N N . VAL B 1 62 ? 7.109 19.562 -7.449 1 98 62 VAL B N 1
ATOM 1670 C CA . VAL B 1 62 ? 6.418 20.703 -8.016 1 98 62 VAL B CA 1
ATOM 1671 C C . VAL B 1 62 ? 5.559 21.375 -6.945 1 98 62 VAL B C 1
ATOM 1673 O O . VAL B 1 62 ? 5.621 22.594 -6.758 1 98 62 VAL B O 1
ATOM 1676 N N . THR B 1 63 ? 4.801 20.594 -6.234 1 96.62 63 THR B N 1
ATOM 1677 C CA . THR B 1 63 ? 3.902 21.109 -5.211 1 96.62 63 THR B CA 1
ATOM 1678 C C . THR B 1 63 ? 4.691 21.75 -4.07 1 96.62 63 THR B C 1
ATOM 1680 O O . THR B 1 63 ? 4.332 22.812 -3.582 1 96.62 63 THR B O 1
ATOM 1683 N N . ALA B 1 64 ? 5.734 21.078 -3.635 1 96.31 64 ALA B N 1
ATOM 1684 C CA . ALA B 1 64 ? 6.574 21.625 -2.57 1 96.31 64 ALA B CA 1
ATOM 1685 C C . ALA B 1 64 ? 7.203 22.953 -2.99 1 96.31 64 ALA B C 1
ATOM 1687 O O . ALA B 1 64 ? 7.297 23.891 -2.189 1 96.31 64 ALA B O 1
ATOM 1688 N N . THR B 1 65 ? 7.691 23.016 -4.227 1 96.69 65 THR B N 1
ATOM 1689 C CA . THR B 1 65 ? 8.297 24.234 -4.734 1 96.69 65 THR B CA 1
ATOM 1690 C C . THR B 1 65 ? 7.273 25.375 -4.77 1 96.69 65 THR B C 1
ATOM 1692 O O . THR B 1 65 ? 7.582 26.5 -4.406 1 96.69 65 THR B O 1
ATOM 1695 N N . TRP B 1 66 ? 6.055 25.016 -5.238 1 96.06 66 TRP B N 1
ATOM 1696 C CA . TRP B 1 66 ? 4.973 26 -5.234 1 96.06 66 TRP B CA 1
ATOM 1697 C C . TRP B 1 66 ? 4.707 26.516 -3.824 1 96.06 66 TRP B C 1
ATOM 1699 O O . TRP B 1 66 ? 4.547 27.719 -3.617 1 96.06 66 TRP B O 1
ATOM 1709 N N . LEU B 1 67 ? 4.719 25.75 -2.854 1 93.56 67 LEU B N 1
ATOM 1710 C CA . LEU B 1 67 ? 4.438 26.094 -1.467 1 93.56 67 LEU B CA 1
ATOM 1711 C C . LEU B 1 67 ? 5.562 26.953 -0.884 1 93.56 67 LEU B C 1
ATOM 1713 O O . LEU B 1 67 ? 5.301 27.922 -0.179 1 93.56 67 LEU B O 1
ATOM 1717 N N . VAL B 1 68 ? 6.773 26.609 -1.19 1 94.31 68 VAL B N 1
ATOM 1718 C CA . VAL B 1 68 ? 7.922 27.375 -0.733 1 94.31 68 VAL B CA 1
ATOM 1719 C C . VAL B 1 68 ? 7.879 28.781 -1.334 1 94.31 68 VAL B C 1
ATOM 1721 O O . VAL B 1 68 ? 8.109 29.781 -0.634 1 94.31 68 VAL B O 1
ATOM 1724 N N . ARG B 1 69 ? 7.5 28.906 -2.539 1 95.69 69 ARG B N 1
ATOM 1725 C CA . ARG B 1 69 ? 7.402 30.188 -3.205 1 95.69 69 ARG B CA 1
ATOM 1726 C C . ARG B 1 69 ? 6.262 31.031 -2.623 1 95.69 69 ARG B C 1
ATOM 1728 O O . ARG B 1 69 ? 6.316 32.25 -2.629 1 95.69 69 ARG B O 1
ATOM 1735 N N . ALA B 1 70 ? 5.277 30.312 -2.135 1 93.69 70 ALA B N 1
ATOM 1736 C CA . ALA B 1 70 ? 4.133 30.984 -1.52 1 93.69 70 ALA B CA 1
ATOM 1737 C C . ALA B 1 70 ? 4.43 31.359 -0.07 1 93.69 70 ALA B C 1
ATOM 1739 O O . ALA B 1 70 ? 3.557 31.859 0.639 1 93.69 70 ALA B O 1
ATOM 1740 N N . GLY B 1 71 ? 5.602 31.078 0.385 1 91.62 71 GLY B N 1
ATOM 1741 C CA . GLY B 1 71 ? 6.023 31.562 1.692 1 91.62 71 GLY B CA 1
ATOM 1742 C C . GLY B 1 71 ? 6 30.469 2.758 1 91.62 71 GLY B C 1
ATOM 1743 O O . GLY B 1 71 ? 6.301 30.734 3.922 1 91.62 71 GLY B O 1
ATOM 1744 N N . GLN B 1 72 ? 5.582 29.297 2.389 1 90.81 72 GLN B N 1
ATOM 1745 C CA . GLN B 1 72 ? 5.586 28.188 3.342 1 90.81 72 GLN B CA 1
ATOM 1746 C C . GLN B 1 72 ? 6.953 27.516 3.402 1 90.81 72 GLN B C 1
ATOM 1748 O O . GLN B 1 72 ? 7.125 26.406 2.898 1 90.81 72 GLN B O 1
ATOM 1753 N N . LEU B 1 73 ? 7.852 28.078 4.18 1 91.19 73 LEU B N 1
ATOM 1754 C CA . LEU B 1 73 ? 9.266 27.734 4.16 1 91.19 73 LEU B CA 1
ATOM 1755 C C . LEU B 1 73 ? 9.508 26.375 4.805 1 91.19 73 LEU B C 1
ATOM 1757 O O . LEU B 1 73 ? 10.562 25.766 4.613 1 91.19 73 LEU B O 1
ATOM 1761 N N . GLY B 1 74 ? 8.547 25.906 5.543 1 89.5 74 GLY B N 1
ATOM 1762 C CA . GLY B 1 74 ? 8.656 24.594 6.156 1 89.5 74 GLY B CA 1
ATOM 1763 C C . GLY B 1 74 ? 8.781 23.469 5.145 1 89.5 74 GLY B C 1
ATOM 1764 O O . GLY B 1 74 ? 9.242 22.375 5.477 1 89.5 74 GLY B O 1
ATOM 1765 N N . TYR B 1 75 ? 8.438 23.719 3.904 1 93.5 75 TYR B N 1
ATOM 1766 C CA . TYR B 1 75 ? 8.469 22.703 2.865 1 93.5 75 TYR B CA 1
ATOM 1767 C C . TYR B 1 75 ? 9.844 22.625 2.215 1 93.5 75 TYR B C 1
ATOM 1769 O O . TYR B 1 75 ? 10.117 21.703 1.434 1 93.5 75 TYR B O 1
ATOM 1777 N N . ARG B 1 76 ? 10.727 23.469 2.525 1 95.25 76 ARG B N 1
ATOM 1778 C CA . ARG B 1 76 ? 12.055 23.453 1.929 1 95.25 76 ARG B CA 1
ATOM 1779 C C . ARG B 1 76 ? 12.789 22.156 2.273 1 95.25 76 ARG B C 1
ATOM 1781 O O . ARG B 1 76 ? 13.273 21.453 1.382 1 95.25 76 ARG B O 1
ATOM 1788 N N . PRO B 1 77 ? 12.852 21.812 3.551 1 95.94 77 PRO B N 1
ATOM 1789 C CA . PRO B 1 77 ? 13.547 20.562 3.854 1 95.94 77 PRO B CA 1
ATOM 1790 C C . PRO B 1 77 ? 12.828 19.344 3.268 1 95.94 77 PRO B C 1
ATOM 1792 O O . PRO B 1 77 ? 13.469 18.328 2.982 1 95.94 77 PRO B O 1
ATOM 1795 N N . LEU B 1 78 ? 11.562 19.406 3.1 1 97.06 78 LEU B N 1
ATOM 1796 C CA . LEU B 1 78 ? 10.805 18.297 2.533 1 97.06 78 LEU B CA 1
ATOM 1797 C C . LEU B 1 78 ? 11.211 18.047 1.086 1 97.06 78 LEU B C 1
ATOM 1799 O O . LEU B 1 78 ? 11.195 16.906 0.623 1 97.06 78 LEU B O 1
ATOM 1803 N N . ARG B 1 79 ? 11.586 19.078 0.398 1 97.81 79 ARG B N 1
ATOM 1804 C CA . ARG B 1 79 ? 12.062 18.922 -0.973 1 97.81 79 ARG B CA 1
ATOM 1805 C C . ARG B 1 79 ? 13.289 18.016 -1.027 1 97.81 79 ARG B C 1
ATOM 1807 O O . ARG B 1 79 ? 13.422 17.203 -1.938 1 97.81 79 ARG B O 1
ATOM 1814 N N . TRP B 1 80 ? 14.125 18.156 -0.044 1 98 80 TRP B N 1
ATOM 1815 C CA . TRP B 1 80 ? 15.344 17.359 -0.019 1 98 80 TRP B CA 1
ATOM 1816 C C . TRP B 1 80 ? 15.031 15.898 0.284 1 98 80 TRP B C 1
ATOM 1818 O O . TRP B 1 80 ? 15.688 14.992 -0.241 1 98 80 TRP B O 1
ATOM 1828 N N . LEU B 1 81 ? 14.07 15.672 1.157 1 98.62 81 LEU B N 1
ATOM 1829 C CA . LEU B 1 81 ? 13.625 14.305 1.412 1 98.62 81 LEU B CA 1
ATOM 1830 C C . LEU B 1 81 ? 13.078 13.672 0.142 1 98.62 81 LEU B C 1
ATOM 1832 O O . LEU B 1 81 ? 13.438 12.539 -0.196 1 98.62 81 LEU B O 1
ATOM 1836 N N . VAL B 1 82 ? 12.234 14.398 -0.552 1 98.88 82 VAL B N 1
ATOM 1837 C CA . VAL B 1 82 ? 11.625 13.898 -1.782 1 98.88 82 VAL B CA 1
ATOM 1838 C C . VAL B 1 82 ? 12.711 13.641 -2.826 1 98.88 82 VAL B C 1
ATOM 1840 O O . VAL B 1 82 ? 12.68 12.617 -3.52 1 98.88 82 VAL B O 1
ATOM 1843 N N . LEU B 1 83 ? 13.688 14.523 -2.941 1 98.81 83 LEU B N 1
ATOM 1844 C CA . LEU B 1 83 ? 14.789 14.352 -3.883 1 98.81 83 LEU B CA 1
ATOM 1845 C C . LEU B 1 83 ? 15.594 13.102 -3.551 1 98.81 83 LEU B C 1
ATOM 1847 O O . LEU B 1 83 ? 15.984 12.352 -4.449 1 98.81 83 LEU B O 1
ATOM 1851 N N . GLY B 1 84 ? 15.836 12.914 -2.266 1 98.81 84 GLY B N 1
ATOM 1852 C CA . GLY B 1 84 ? 16.516 11.695 -1.842 1 98.81 84 GLY B CA 1
ATOM 1853 C C . GLY B 1 84 ? 15.75 10.438 -2.209 1 98.81 84 GLY B C 1
ATOM 1854 O O . GLY B 1 84 ? 16.344 9.461 -2.674 1 98.81 84 GLY B O 1
ATOM 1855 N N . MET B 1 85 ? 14.484 10.438 -2.02 1 98.94 85 MET B N 1
ATOM 1856 C CA . MET B 1 85 ? 13.641 9.297 -2.379 1 98.94 85 MET B CA 1
ATOM 1857 C C . MET B 1 85 ? 13.672 9.055 -3.885 1 98.94 85 MET B C 1
ATOM 1859 O O . MET B 1 85 ? 13.766 7.906 -4.328 1 98.94 85 MET B O 1
ATOM 1863 N N . LEU B 1 86 ? 13.578 10.125 -4.684 1 98.94 86 LEU B N 1
ATOM 1864 C CA . LEU B 1 86 ? 13.633 10 -6.133 1 98.94 86 LEU B CA 1
ATOM 1865 C C . LEU B 1 86 ? 14.969 9.414 -6.582 1 98.94 86 LEU B C 1
ATOM 1867 O O . LEU B 1 86 ? 15.016 8.602 -7.504 1 98.94 86 LEU B O 1
ATOM 1871 N N . LEU B 1 87 ? 16.031 9.891 -5.941 1 98.88 87 LEU B N 1
ATOM 1872 C CA . LEU B 1 87 ? 17.359 9.344 -6.246 1 98.88 87 LEU B CA 1
ATOM 1873 C C . LEU B 1 87 ? 17.391 7.844 -5.977 1 98.88 87 LEU B C 1
ATOM 1875 O O . LEU B 1 87 ? 17.969 7.082 -6.762 1 98.88 87 LEU B O 1
ATOM 1879 N N . CYS B 1 88 ? 16.797 7.422 -4.891 1 98.88 88 CYS B N 1
ATOM 1880 C CA . CYS B 1 88 ? 16.719 6.004 -4.57 1 98.88 88 CYS B CA 1
ATOM 1881 C C . CYS B 1 88 ? 15.945 5.242 -5.641 1 98.88 88 CYS B C 1
ATOM 1883 O O . CYS B 1 88 ? 16.297 4.113 -5.988 1 98.88 88 CYS B O 1
ATOM 1885 N N . VAL B 1 89 ? 14.867 5.812 -6.176 1 98.88 89 VAL B N 1
ATOM 1886 C CA . VAL B 1 89 ? 14.102 5.172 -7.238 1 98.88 89 VAL B CA 1
ATOM 1887 C C . VAL B 1 89 ? 14.961 5.07 -8.5 1 98.88 89 VAL B C 1
ATOM 1889 O O . VAL B 1 89 ? 15.039 4.004 -9.117 1 98.88 89 VAL B O 1
ATOM 1892 N N . LEU B 1 90 ? 15.586 6.141 -8.883 1 98.75 90 LEU B N 1
ATOM 1893 C CA . LEU B 1 90 ? 16.344 6.211 -10.125 1 98.75 90 LEU B CA 1
ATOM 1894 C C . LEU B 1 90 ? 17.547 5.27 -10.094 1 98.75 90 LEU B C 1
ATOM 1896 O O . LEU B 1 90 ? 17.75 4.484 -11.016 1 98.75 90 LEU B O 1
ATOM 1900 N N . VAL B 1 91 ? 18.281 5.277 -9.031 1 98.56 91 VAL B N 1
ATOM 1901 C CA . VAL B 1 91 ? 19.484 4.445 -8.93 1 98.56 91 VAL B CA 1
ATOM 1902 C C . VAL B 1 91 ? 19.094 3.039 -8.484 1 98.56 91 VAL B C 1
ATOM 1904 O O . VAL B 1 91 ? 19.531 2.051 -9.078 1 98.56 91 VAL B O 1
ATOM 1907 N N . GLY B 1 92 ? 18.25 2.965 -7.457 1 98.19 92 GLY B N 1
ATOM 1908 C CA . GLY B 1 92 ? 17.906 1.698 -6.828 1 98.19 92 GLY B CA 1
ATOM 1909 C C . GLY B 1 92 ? 17.062 0.803 -7.707 1 98.19 92 GLY B C 1
ATOM 1910 O O . GLY B 1 92 ? 17.094 -0.422 -7.57 1 98.19 92 GLY B O 1
ATOM 1911 N N . TYR B 1 93 ? 16.312 1.387 -8.562 1 98.44 93 TYR B N 1
ATOM 1912 C CA . TYR B 1 93 ? 15.477 0.572 -9.438 1 98.44 93 TYR B CA 1
ATOM 1913 C C . TYR B 1 93 ? 15.914 0.709 -10.891 1 98.44 93 TYR B C 1
ATOM 1915 O O . TYR B 1 93 ? 16.406 -0.248 -11.492 1 98.44 93 TYR B O 1
ATOM 1923 N N . PHE B 1 94 ? 15.836 1.892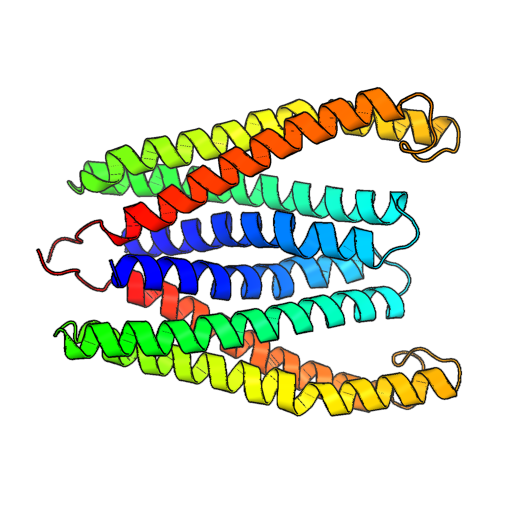 -11.453 1 98.56 94 PHE B N 1
ATOM 1924 C CA . PHE B 1 94 ? 16.078 2.064 -12.875 1 98.56 94 PHE B CA 1
ATOM 1925 C C . PHE B 1 94 ? 17.562 1.833 -13.203 1 98.56 94 PHE B C 1
ATOM 1927 O O . PHE B 1 94 ? 17.891 1.374 -14.297 1 98.56 94 PHE B O 1
ATOM 1934 N N . GLY B 1 95 ? 18.438 2.119 -12.336 1 98.44 95 GLY B N 1
ATOM 1935 C CA . GLY B 1 95 ? 19.859 1.882 -12.531 1 98.44 95 GLY B CA 1
ATOM 1936 C C . GLY B 1 95 ? 20.234 0.417 -12.422 1 98.44 95 GLY B C 1
ATOM 1937 O O . GLY B 1 95 ? 21.078 -0.069 -13.18 1 98.44 95 GLY B O 1
ATOM 1938 N N . LEU B 1 96 ? 19.594 -0.341 -11.492 1 98.5 96 LEU B N 1
ATOM 1939 C CA . LEU B 1 96 ? 20.016 -1.695 -11.156 1 98.5 96 LEU B CA 1
ATOM 1940 C C . LEU B 1 96 ? 19.156 -2.729 -11.883 1 98.5 96 LEU B C 1
ATOM 1942 O O . LEU B 1 96 ? 19.641 -3.812 -12.219 1 98.5 96 LEU B O 1
ATOM 1946 N N . GLN B 1 97 ? 17.938 -2.432 -12.172 1 97.75 97 GLN B N 1
ATOM 1947 C CA . GLN B 1 97 ? 16.953 -3.383 -12.664 1 97.75 97 GLN B CA 1
ATOM 1948 C C . GLN B 1 97 ? 17.375 -3.965 -14.008 1 97.75 97 GLN B C 1
ATOM 1950 O O . GLN B 1 97 ? 17.219 -5.164 -14.25 1 97.75 97 GLN B O 1
ATOM 1955 N N . PRO B 1 98 ? 17.922 -3.191 -14.969 1 98.06 98 PRO B N 1
ATOM 1956 C CA . PRO B 1 98 ? 18.281 -3.775 -16.266 1 98.06 98 PRO B CA 1
ATOM 1957 C C . PRO B 1 98 ? 19.344 -4.871 -16.141 1 98.06 98 PRO B C 1
ATOM 1959 O O . PRO B 1 98 ? 19.328 -5.836 -16.906 1 98.06 98 PRO B O 1
ATOM 1962 N N . PHE B 1 99 ? 20.25 -4.75 -15.18 1 98.25 99 PHE B N 1
ATOM 1963 C CA . PHE B 1 99 ? 21.266 -5.777 -14.969 1 98.25 99 PHE B CA 1
ATOM 1964 C C . PHE B 1 99 ? 20.641 -7.047 -14.406 1 98.25 99 PHE B C 1
ATOM 1966 O O . PHE B 1 99 ? 20.984 -8.156 -14.82 1 98.25 99 PHE B O 1
ATOM 1973 N N . MET B 1 100 ? 19.75 -6.922 -13.508 1 98 100 MET B N 1
ATOM 1974 C CA . MET B 1 100 ? 19.047 -8.078 -12.945 1 98 100 MET B CA 1
ATOM 1975 C C . MET B 1 100 ? 18.203 -8.766 -14.008 1 98 100 MET B C 1
ATOM 1977 O O . MET B 1 100 ? 18.141 -9.992 -14.07 1 98 100 MET B O 1
ATOM 1981 N N . ALA B 1 101 ? 17.547 -7.934 -14.797 1 96.56 101 ALA B N 1
ATOM 1982 C CA . ALA B 1 101 ? 16.719 -8.469 -15.875 1 96.56 101 ALA B CA 1
ATOM 1983 C C . ALA B 1 101 ? 17.562 -9.266 -16.859 1 96.56 101 ALA B C 1
ATOM 1985 O O . ALA B 1 101 ? 17.141 -10.328 -17.328 1 96.56 101 ALA B O 1
ATOM 1986 N N . SER B 1 102 ? 18.703 -8.742 -17.172 1 97.75 102 SER B N 1
ATOM 1987 C CA . SER B 1 102 ? 19.609 -9.438 -18.078 1 97.75 102 SER B CA 1
ATOM 1988 C C . SER B 1 102 ? 20.047 -10.781 -17.516 1 97.75 102 SER B C 1
ATOM 1990 O O . SER B 1 102 ? 20.109 -11.773 -18.25 1 97.75 102 SER B O 1
ATOM 1992 N N . LEU B 1 103 ? 20.344 -10.852 -16.25 1 97.56 103 LEU B N 1
ATOM 1993 C CA . LEU B 1 103 ? 20.75 -12.094 -15.594 1 97.56 103 LEU B CA 1
ATOM 1994 C C . LEU B 1 103 ? 19.609 -13.102 -15.602 1 97.56 103 LEU B C 1
ATOM 1996 O O . LEU B 1 103 ? 19.828 -14.297 -15.82 1 97.56 103 LEU B O 1
ATOM 2000 N N . ARG B 1 104 ? 18.406 -12.648 -15.383 1 96.62 104 ARG B N 1
ATOM 2001 C CA . ARG B 1 104 ? 17.25 -13.523 -15.438 1 96.62 104 ARG B CA 1
ATOM 2002 C C . ARG B 1 104 ? 17.047 -14.086 -16.844 1 96.62 104 ARG B C 1
ATOM 2004 O O . ARG B 1 104 ? 16.734 -15.266 -17.016 1 96.62 104 ARG B O 1
ATOM 2011 N N . GLU B 1 105 ? 17.219 -13.234 -17.828 1 96.25 105 GLU B N 1
ATOM 2012 C CA . GLU B 1 105 ? 17.094 -13.664 -19.219 1 96.25 105 GLU B C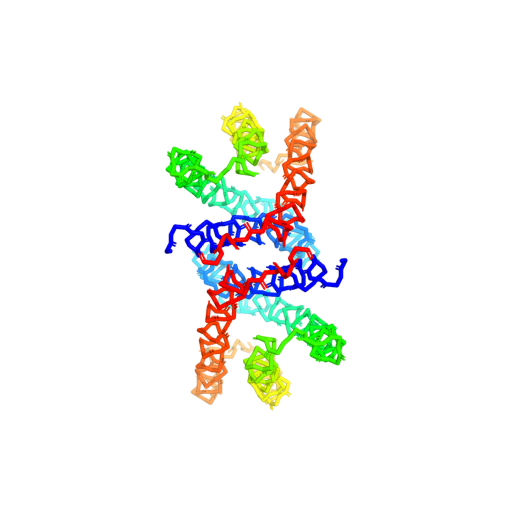A 1
ATOM 2013 C C . GLU B 1 105 ? 18.141 -14.719 -19.562 1 96.25 105 GLU B C 1
ATOM 2015 O O . GLU B 1 105 ? 17.828 -15.711 -20.219 1 96.25 105 GLU B O 1
ATOM 2020 N N . GLN B 1 106 ? 19.344 -14.492 -19.094 1 97 106 GLN B N 1
ATOM 2021 C CA . GLN B 1 106 ? 20.406 -15.453 -19.344 1 97 106 GLN B CA 1
ATOM 2022 C C . GLN B 1 106 ? 20.109 -16.797 -18.688 1 97 106 GLN B C 1
ATOM 2024 O O . GLN B 1 106 ? 20.391 -17.844 -19.25 1 97 106 GLN B O 1
ATOM 2029 N N . ALA B 1 107 ? 19.641 -16.734 -17.469 1 96.81 107 ALA B N 1
ATOM 2030 C CA . ALA B 1 107 ? 19.25 -17.953 -16.781 1 96.81 107 ALA B CA 1
ATOM 2031 C C . ALA B 1 107 ? 18.141 -18.688 -17.531 1 96.81 107 ALA B C 1
ATOM 2033 O O . ALA B 1 107 ? 18.172 -19.906 -17.656 1 96.81 107 ALA B O 1
ATOM 2034 N N . GLU B 1 108 ? 17.172 -17.938 -18.094 1 94.69 108 GLU B N 1
ATOM 2035 C CA . GLU B 1 108 ? 16.047 -18.516 -18.828 1 94.69 108 GLU B CA 1
ATOM 2036 C C . GLU B 1 108 ? 16.531 -19.203 -20.109 1 94.69 108 GLU B C 1
ATOM 2038 O O . GLU B 1 108 ? 15.969 -20.219 -20.516 1 94.69 108 GLU B O 1
ATOM 2043 N N . VAL B 1 109 ? 17.516 -18.656 -20.75 1 96.62 109 VAL B N 1
ATOM 2044 C CA . VAL B 1 109 ? 18.078 -19.203 -21.969 1 96.62 109 VAL B CA 1
ATOM 2045 C C . VAL B 1 109 ? 18.609 -20.609 -21.734 1 96.62 109 VAL B C 1
ATOM 2047 O O . VAL B 1 109 ? 18.5 -21.469 -22.609 1 96.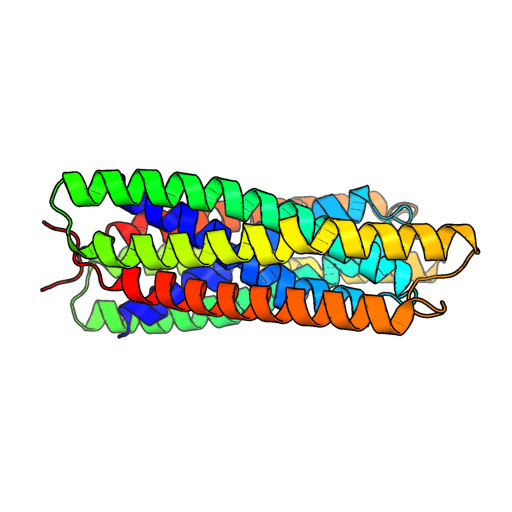62 109 VAL B O 1
ATOM 2050 N N . ILE B 1 110 ? 19.125 -20.875 -20.531 1 96.31 110 ILE B N 1
ATOM 2051 C CA . ILE B 1 110 ? 19.672 -22.188 -20.234 1 96.31 110 ILE B CA 1
ATOM 2052 C C . ILE B 1 110 ? 18.625 -23.031 -19.5 1 96.31 110 ILE B C 1
ATOM 2054 O O . ILE B 1 110 ? 18.969 -24.031 -18.875 1 96.31 110 ILE B O 1
ATOM 2058 N N . GLY B 1 111 ? 17.359 -22.547 -19.453 1 93.69 111 GLY B N 1
ATOM 2059 C CA . GLY B 1 111 ? 16.219 -23.312 -18.953 1 93.69 111 GLY B CA 1
ATOM 2060 C C . GLY B 1 111 ? 16.172 -23.375 -17.438 1 93.69 111 GLY B C 1
ATOM 2061 O O . GLY B 1 111 ? 15.656 -24.344 -16.859 1 93.69 111 GLY B O 1
ATOM 2062 N N . ALA B 1 112 ? 16.797 -22.406 -16.766 1 94.62 112 ALA B N 1
ATOM 2063 C CA . ALA B 1 112 ? 16.828 -22.406 -15.305 1 94.62 112 ALA B CA 1
ATOM 2064 C C . ALA B 1 112 ? 16.297 -21.094 -14.742 1 94.62 112 ALA B C 1
ATOM 2066 O O . ALA B 1 112 ? 16.297 -20.062 -15.43 1 94.62 112 ALA B O 1
ATOM 2067 N N . ALA B 1 113 ? 15.734 -21.219 -13.531 1 93.88 113 ALA B N 1
ATOM 2068 C CA . ALA B 1 113 ? 15.523 -20 -12.766 1 93.88 113 ALA B CA 1
ATOM 2069 C C . ALA B 1 113 ? 16.844 -19.406 -12.305 1 93.88 113 ALA B C 1
ATOM 2071 O O . ALA B 1 113 ? 17.828 -20.125 -12.133 1 93.88 113 ALA B O 1
ATOM 2072 N N . VAL B 1 114 ? 16.812 -18.125 -12.141 1 95.44 114 VAL B N 1
ATOM 2073 C CA . VAL B 1 114 ? 18.047 -17.453 -11.797 1 95.44 114 VAL B CA 1
ATOM 2074 C C . VAL B 1 114 ? 18.594 -17.984 -10.477 1 95.44 114 VAL B C 1
ATOM 2076 O O . VAL B 1 114 ? 19.797 -18.109 -10.289 1 95.44 114 VAL B O 1
ATOM 2079 N N . GLY B 1 115 ? 17.75 -18.375 -9.57 1 93.75 115 GLY B N 1
ATOM 2080 C CA . GLY B 1 115 ? 18.141 -18.906 -8.281 1 93.75 115 GLY B CA 1
ATOM 2081 C C . GLY B 1 115 ? 18.812 -20.281 -8.383 1 93.75 115 GLY B C 1
ATOM 2082 O O . GLY B 1 115 ? 19.484 -20.719 -7.449 1 93.75 115 GLY B O 1
ATOM 2083 N N . ASP B 1 116 ? 18.641 -20.953 -9.422 1 94.5 116 ASP B N 1
ATOM 2084 C CA . ASP B 1 116 ? 19.203 -22.281 -9.648 1 94.5 116 ASP B CA 1
ATOM 2085 C C . ASP B 1 116 ? 20.234 -22.25 -10.781 1 94.5 116 ASP B C 1
ATOM 2087 O O . ASP B 1 116 ? 20.516 -23.281 -11.398 1 94.5 116 ASP B O 1
ATOM 2091 N N . SER B 1 117 ? 20.688 -21.062 -11.102 1 96.12 117 SER B N 1
ATOM 2092 C CA . SER B 1 117 ? 21.609 -20.875 -12.203 1 96.12 117 SER B CA 1
ATOM 2093 C C . SER B 1 117 ? 22.969 -20.375 -11.711 1 96.12 117 SER B C 1
ATOM 2095 O O . SER B 1 117 ? 23.125 -20.062 -10.531 1 96.12 117 SER B O 1
ATOM 2097 N N . PRO B 1 118 ? 23.984 -20.375 -12.602 1 96.94 118 PRO B N 1
ATOM 2098 C CA . PRO B 1 118 ? 25.297 -19.844 -12.227 1 96.94 118 PRO B CA 1
ATOM 2099 C C . PRO B 1 118 ? 25.25 -18.344 -11.906 1 96.94 118 PRO B C 1
ATOM 2101 O O . PRO B 1 118 ? 26.234 -17.797 -11.383 1 96.94 118 PRO B O 1
ATOM 2104 N N . TYR B 1 119 ? 24.172 -17.688 -12.125 1 97.56 119 TYR B N 1
ATOM 2105 C CA . TYR B 1 119 ? 24.062 -16.234 -11.961 1 97.56 119 TYR B CA 1
ATOM 2106 C C . TYR B 1 119 ? 23.453 -15.883 -10.602 1 97.56 119 TYR B C 1
ATOM 2108 O O . TYR B 1 119 ? 23.203 -14.711 -10.32 1 97.56 119 TYR B O 1
ATOM 2116 N N . ARG B 1 120 ? 23.203 -16.906 -9.82 1 97 120 ARG B N 1
ATOM 2117 C CA . ARG B 1 120 ? 22.516 -16.75 -8.539 1 97 120 ARG B CA 1
ATOM 2118 C C . ARG B 1 120 ? 23.234 -15.727 -7.664 1 97 120 ARG B C 1
ATOM 2120 O O . ARG B 1 120 ? 22.609 -14.828 -7.109 1 97 120 ARG B O 1
ATOM 2127 N N . ALA B 1 121 ? 24.5 -15.82 -7.586 1 98 121 ALA B N 1
ATOM 2128 C CA . ALA B 1 121 ? 25.266 -14.969 -6.688 1 98 121 ALA B CA 1
ATOM 2129 C C . ALA B 1 121 ? 25.234 -13.516 -7.152 1 98 121 ALA B C 1
ATOM 2131 O O . ALA B 1 121 ? 25.047 -12.602 -6.344 1 98 121 ALA B O 1
ATOM 2132 N N . GLN B 1 122 ? 25.469 -13.336 -8.43 1 98.19 122 GLN B N 1
ATOM 2133 C CA . GLN B 1 122 ? 25.453 -11.984 -8.984 1 98.19 122 GLN B CA 1
ATOM 2134 C C . GLN B 1 122 ? 24.062 -11.344 -8.852 1 98.19 122 GLN B C 1
ATOM 2136 O O . GLN B 1 122 ? 23.953 -10.18 -8.469 1 98.19 122 GLN B O 1
ATOM 2141 N N . PHE B 1 123 ? 23.078 -12.094 -9.164 1 98.19 123 PHE B N 1
ATOM 2142 C CA . PHE B 1 123 ? 21.719 -11.609 -9 1 98.19 123 PHE B CA 1
ATOM 2143 C C . PHE B 1 123 ? 21.438 -11.25 -7.543 1 98.19 123 PHE B C 1
ATOM 2145 O O . PHE B 1 123 ? 20.875 -10.195 -7.254 1 98.19 123 PHE B O 1
ATOM 2152 N N . GLY B 1 124 ? 21.781 -12.133 -6.637 1 97.75 124 GLY B N 1
ATOM 2153 C CA . GLY B 1 124 ? 21.594 -11.898 -5.215 1 97.75 124 GLY B CA 1
ATOM 2154 C C . GLY B 1 124 ? 22.25 -10.617 -4.727 1 97.75 124 GLY B C 1
ATOM 2155 O O . GLY B 1 124 ? 21.688 -9.906 -3.896 1 97.75 124 GLY B O 1
ATOM 2156 N N . MET B 1 125 ? 23.406 -10.414 -5.195 1 98.44 125 MET B N 1
ATOM 2157 C CA . MET B 1 125 ? 24.125 -9.195 -4.824 1 98.44 125 MET B CA 1
ATOM 2158 C C . MET B 1 125 ? 23.375 -7.957 -5.32 1 98.44 125 MET B C 1
ATOM 2160 O O . MET B 1 125 ? 23.172 -7.008 -4.559 1 98.44 125 MET B O 1
ATOM 2164 N N . LEU B 1 126 ? 23 -7.914 -6.59 1 98.31 126 LEU B N 1
ATOM 2165 C CA . LEU B 1 126 ? 22.281 -6.785 -7.164 1 98.31 126 LEU B CA 1
ATOM 2166 C C . LEU B 1 126 ? 20.938 -6.582 -6.461 1 98.31 126 LEU B C 1
ATOM 2168 O O . LEU B 1 126 ? 20.547 -5.449 -6.176 1 98.31 126 LEU B O 1
ATOM 2172 N N . HIS B 1 127 ? 20.234 -7.699 -6.238 1 97.94 127 HIS B N 1
ATOM 2173 C CA . HIS B 1 127 ? 18.969 -7.648 -5.512 1 97.94 127 HIS B CA 1
ATOM 2174 C C . HIS B 1 127 ? 19.172 -7.086 -4.105 1 97.94 127 HIS B C 1
ATOM 2176 O O . HIS B 1 127 ? 18.359 -6.281 -3.639 1 97.94 127 HIS B O 1
ATOM 2182 N N . GLY B 1 128 ? 20.219 -7.504 -3.412 1 98.25 128 GLY B N 1
ATOM 2183 C CA . GLY B 1 128 ? 20.531 -6.973 -2.1 1 98.25 128 GLY B CA 1
ATOM 2184 C C . GLY B 1 128 ? 20.781 -5.477 -2.107 1 98.25 128 GLY B C 1
ATOM 2185 O O . GLY B 1 128 ? 20.281 -4.75 -1.253 1 98.25 128 GLY B O 1
ATOM 2186 N N . VAL B 1 129 ? 21.562 -4.996 -3.053 1 98.75 129 VAL B N 1
ATOM 2187 C CA . VAL B 1 129 ? 21.859 -3.572 -3.17 1 98.75 129 VAL B CA 1
ATOM 2188 C C . VAL B 1 129 ? 20.562 -2.797 -3.449 1 98.75 129 VAL B C 1
ATOM 2190 O O . VAL B 1 129 ? 20.312 -1.763 -2.828 1 98.75 129 VAL B O 1
ATOM 2193 N N . SER B 1 130 ? 19.766 -3.295 -4.391 1 98.56 130 SER B N 1
ATOM 2194 C CA . SER B 1 130 ? 18.516 -2.629 -4.688 1 98.56 130 SER B CA 1
ATOM 2195 C C . SER B 1 130 ? 17.594 -2.6 -3.465 1 98.56 130 SER B C 1
ATOM 2197 O O . SER B 1 130 ? 16.875 -1.626 -3.246 1 98.56 130 SER B O 1
ATOM 2199 N N . SER B 1 131 ? 17.641 -3.678 -2.639 1 98.5 131 SER B N 1
ATOM 2200 C CA . SER B 1 131 ? 16.844 -3.748 -1.425 1 98.5 131 SER B CA 1
ATOM 2201 C C . SER B 1 131 ? 17.297 -2.725 -0.393 1 98.5 131 SER B C 1
ATOM 2203 O O . SER B 1 131 ? 16.484 -2.186 0.362 1 98.5 131 SER B O 1
ATOM 2205 N N . VAL B 1 132 ? 18.562 -2.449 -0.317 1 98.81 132 VAL B N 1
ATOM 2206 C CA . VAL B 1 132 ? 19.094 -1.423 0.579 1 98.81 132 VAL B CA 1
ATO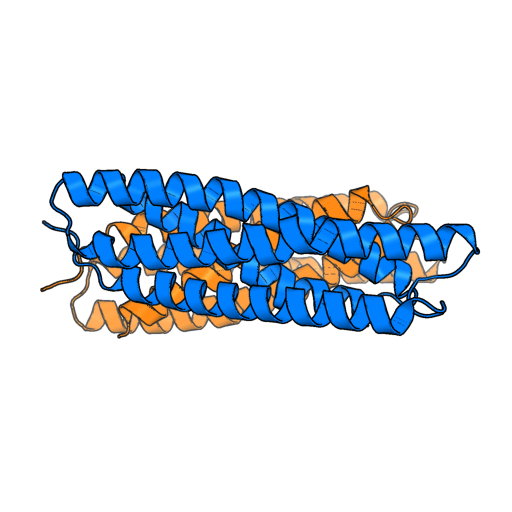M 2207 C C . VAL B 1 132 ? 18.562 -0.052 0.154 1 98.81 132 VAL B C 1
ATOM 2209 O O . VAL B 1 132 ? 18.125 0.739 0.992 1 98.81 132 VAL B O 1
ATOM 2212 N N . PHE B 1 133 ? 18.609 0.262 -1.137 1 98.81 133 PHE B N 1
ATOM 2213 C CA . PHE B 1 133 ? 18.062 1.517 -1.631 1 98.81 133 PHE B CA 1
ATOM 2214 C C . PHE B 1 133 ? 16.578 1.62 -1.297 1 98.81 133 PHE B C 1
ATOM 2216 O O . PHE B 1 133 ? 16.078 2.695 -0.947 1 98.81 133 PHE B O 1
ATOM 2223 N N . TYR B 1 134 ? 15.883 0.49 -1.461 1 98.88 134 TYR B N 1
ATOM 2224 C CA . TYR B 1 134 ? 14.453 0.458 -1.147 1 98.88 134 TYR B CA 1
ATOM 2225 C C . TYR B 1 134 ? 14.211 0.764 0.325 1 98.88 134 TYR B C 1
ATOM 2227 O O . TYR B 1 134 ? 13.281 1.493 0.669 1 98.88 134 TYR B O 1
ATOM 2235 N N . LEU B 1 135 ? 15.039 0.202 1.229 1 98.88 135 LEU B N 1
ATOM 2236 C CA . LEU B 1 135 ? 14.938 0.452 2.664 1 98.88 135 LEU B CA 1
ATOM 2237 C C . LEU B 1 135 ? 15.219 1.917 2.98 1 98.88 135 LEU B C 1
ATOM 2239 O O . LEU B 1 135 ? 14.492 2.537 3.758 1 98.88 135 LEU B O 1
ATOM 2243 N N . VAL B 1 136 ? 16.297 2.455 2.4 1 98.94 136 VAL B N 1
ATOM 2244 C CA . VAL B 1 136 ? 16.641 3.859 2.611 1 98.94 136 VAL B CA 1
ATOM 2245 C C . VAL B 1 136 ? 15.477 4.742 2.152 1 98.94 136 VAL B C 1
ATOM 2247 O O . VAL B 1 136 ? 15.07 5.664 2.865 1 98.94 136 VAL B O 1
ATOM 2250 N N . GLU B 1 137 ? 14.992 4.449 0.927 1 98.94 137 GLU B N 1
ATOM 2251 C CA . GLU B 1 137 ? 13.828 5.172 0.413 1 98.94 137 GLU B CA 1
ATOM 2252 C C . GLU B 1 137 ? 12.656 5.105 1.391 1 98.94 137 GLU B C 1
ATOM 2254 O O . GLU B 1 137 ? 11.992 6.109 1.642 1 98.94 137 GLU B O 1
ATOM 2259 N N . SER B 1 138 ? 12.414 3.924 1.93 1 98.94 138 SER B N 1
ATOM 2260 C CA . SER B 1 138 ? 11.328 3.705 2.879 1 98.94 138 SER B CA 1
ATOM 2261 C C . SER B 1 138 ? 11.508 4.559 4.133 1 98.94 138 SER B C 1
ATOM 2263 O O . SER B 1 138 ? 10.547 5.148 4.629 1 98.94 138 SER B O 1
ATOM 2265 N N . LEU B 1 139 ? 12.703 4.641 4.656 1 98.88 139 LEU B N 1
ATOM 2266 C CA . LEU B 1 139 ? 13 5.43 5.848 1 98.88 139 LEU B CA 1
ATOM 2267 C C . LEU B 1 139 ? 12.867 6.922 5.559 1 98.88 139 LEU B C 1
ATOM 2269 O O . LEU B 1 139 ? 12.367 7.676 6.398 1 98.88 139 LEU B O 1
ATOM 2273 N N . LEU B 1 140 ? 13.344 7.348 4.418 1 98.88 140 LEU B N 1
ATOM 2274 C CA . LEU B 1 140 ? 13.141 8.734 4.016 1 98.88 140 LEU B CA 1
ATOM 2275 C C . LEU B 1 140 ? 11.656 9.055 3.895 1 98.88 140 LEU B C 1
ATOM 2277 O O . LEU B 1 140 ? 11.227 10.148 4.266 1 98.88 140 LEU B O 1
ATOM 2281 N N . GLY B 1 141 ? 10.898 8.094 3.318 1 98.81 141 GLY B N 1
ATOM 2282 C CA . GLY B 1 141 ? 9.461 8.266 3.26 1 98.81 141 GLY B CA 1
ATOM 2283 C C . GLY B 1 141 ? 8.82 8.398 4.629 1 98.81 141 GLY B C 1
ATOM 2284 O O . GLY B 1 141 ? 7.902 9.203 4.812 1 98.81 141 GLY B O 1
ATOM 2285 N N . LEU B 1 142 ? 9.312 7.582 5.539 1 98.62 142 LEU B N 1
ATOM 2286 C CA . LEU B 1 142 ? 8.836 7.691 6.914 1 98.62 142 LEU B CA 1
ATOM 2287 C C . LEU B 1 142 ? 9.117 9.078 7.477 1 98.62 142 LEU B C 1
ATOM 2289 O O . LEU B 1 142 ? 8.242 9.695 8.094 1 98.62 142 LEU B O 1
ATOM 2293 N N . ALA B 1 143 ? 10.305 9.602 7.277 1 98.44 143 ALA B N 1
ATOM 2294 C CA . ALA B 1 143 ? 10.672 10.953 7.711 1 98.44 143 ALA B CA 1
ATOM 2295 C C . ALA B 1 143 ? 9.789 12 7.043 1 98.44 143 ALA B C 1
ATOM 2297 O O . ALA B 1 143 ? 9.391 12.984 7.676 1 98.44 143 ALA B O 1
ATOM 2298 N N . LEU B 1 144 ? 9.508 11.82 5.781 1 98.31 144 LEU B N 1
ATOM 2299 C CA . LEU B 1 144 ? 8.672 12.75 5.031 1 98.31 144 LEU B CA 1
ATOM 2300 C C . LEU B 1 144 ? 7.289 12.867 5.656 1 98.31 144 LEU B C 1
ATOM 2302 O O . LEU B 1 144 ? 6.824 13.977 5.945 1 98.31 144 LEU B O 1
ATOM 2306 N N . ILE B 1 145 ? 6.664 11.734 5.93 1 97.62 145 ILE B N 1
ATOM 2307 C CA . ILE B 1 145 ? 5.324 11.719 6.512 1 97.62 145 ILE B CA 1
ATOM 2308 C C . ILE B 1 145 ? 5.367 12.328 7.91 1 97.62 145 ILE B C 1
ATOM 2310 O O . ILE B 1 145 ? 4.48 13.102 8.289 1 97.62 145 ILE B O 1
ATOM 2314 N N . TRP B 1 146 ? 6.445 12.023 8.641 1 96.06 146 TRP B N 1
ATOM 2315 C CA . TRP B 1 146 ? 6.598 12.508 10.008 1 96.06 146 TRP B CA 1
ATOM 2316 C C . TRP B 1 146 ? 6.758 14.023 10.039 1 96.06 146 TRP B C 1
ATOM 2318 O O . TRP B 1 146 ? 6.145 14.703 10.867 1 96.06 146 TRP B O 1
ATOM 2328 N N . LYS B 1 147 ? 7.508 14.547 9.141 1 94.62 147 LYS B N 1
ATOM 2329 C CA . LYS B 1 147 ? 7.84 15.969 9.148 1 94.62 147 LYS B CA 1
ATOM 2330 C C . LYS B 1 147 ? 6.691 16.797 8.586 1 94.62 147 LYS B C 1
ATOM 2332 O O . LYS B 1 147 ? 6.434 17.906 9.062 1 94.62 147 LYS B O 1
ATOM 2337 N N . VAL B 1 148 ? 6.066 16.312 7.574 1 91.94 148 VAL B N 1
ATOM 2338 C CA . VAL B 1 148 ? 4.996 17.094 6.957 1 91.94 148 VAL B CA 1
ATOM 2339 C C . VAL B 1 148 ? 3.854 17.281 7.949 1 91.94 148 VAL B C 1
ATOM 2341 O O . VAL B 1 148 ? 3.193 18.312 7.957 1 91.94 148 VAL B O 1
ATOM 2344 N N . ALA B 1 149 ? 3.627 16.375 8.844 1 88.25 149 ALA B N 1
ATOM 2345 C CA . ALA B 1 149 ? 2.584 16.438 9.859 1 88.25 149 ALA B CA 1
ATOM 2346 C C . ALA B 1 149 ? 2.824 17.594 10.82 1 88.25 149 ALA B C 1
ATOM 2348 O O . ALA B 1 149 ? 1.891 18.078 11.461 1 88.25 149 ALA B O 1
ATOM 2349 N N . GLY B 1 150 ? 4.055 18.047 10.875 1 84.62 150 GLY B N 1
ATOM 2350 C CA . GLY B 1 150 ? 4.402 19.109 11.805 1 84.62 150 GLY B CA 1
ATOM 2351 C C . GLY B 1 150 ? 4.352 20.5 11.18 1 84.62 150 GLY B C 1
ATOM 2352 O O . GLY B 1 150 ? 4.523 21.5 11.875 1 84.62 150 GLY B O 1
ATOM 2353 N N . ILE B 1 151 ? 4.266 20.547 9.922 1 82.12 151 ILE B N 1
ATOM 2354 C CA . ILE B 1 151 ? 4.266 21.844 9.281 1 82.12 151 ILE B CA 1
ATOM 2355 C C . ILE B 1 151 ? 2.941 22.562 9.555 1 82.12 151 ILE B C 1
ATOM 2357 O O . ILE B 1 151 ? 1.868 21.984 9.352 1 82.12 151 ILE B O 1
ATOM 2361 N N . ARG B 1 152 ? 3.225 23.641 10.25 1 60.78 152 ARG B N 1
ATOM 2362 C CA . ARG B 1 152 ? 2.129 24.5 10.68 1 60.78 152 ARG B CA 1
ATOM 2363 C C . ARG B 1 152 ? 1.477 25.203 9.484 1 60.78 152 ARG B C 1
ATOM 2365 O O . ARG B 1 152 ? 2.168 25.703 8.602 1 60.78 152 ARG B O 1
ATOM 2372 N N . GLN B 1 153 ? 0.302 24.828 9.156 1 55.66 153 GLN B N 1
ATOM 2373 C CA . GLN B 1 153 ? -0.363 25.516 8.055 1 55.66 153 GLN B CA 1
ATOM 2374 C C . GLN B 1 153 ? -0.887 26.875 8.492 1 55.66 153 GLN B C 1
ATOM 2376 O O . GLN B 1 153 ? -1.382 27.031 9.609 1 55.66 153 GLN B O 1
ATOM 2381 N N . PRO B 1 154 ? -0.325 27.922 7.863 1 47.84 154 PRO B N 1
ATOM 2382 C CA . PRO B 1 154 ? -0.815 29.266 8.227 1 47.84 154 PRO B CA 1
ATOM 2383 C C . PRO B 1 154 ? -2.34 29.344 8.266 1 47.84 154 PRO B C 1
ATOM 2385 O O . PRO B 1 154 ? -3.018 28.609 7.539 1 47.84 154 PRO B O 1
ATOM 2388 N N . ALA B 1 155 ? -2.92 30.156 9.344 1 43 155 ALA B N 1
ATOM 2389 C CA . ALA B 1 155 ? -4.332 30.531 9.391 1 43 155 ALA B CA 1
ATOM 2390 C C . ALA B 1 155 ? -4.789 31.109 8.055 1 43 155 ALA B C 1
ATOM 2392 O O . ALA B 1 155 ? -4.012 31.766 7.352 1 43 155 ALA B O 1
#

Foldseek 3Di:
DLLVLLLVLLCQLLVLLCCLLPPVLVVLCVPDPPNLVSVVVSLVSLVVSLVSLLVSLVSNLVSLVVCVVVVLVLSVVLNVLSVLLNVLSCCLDVVLVVVLVVLQVVCVVVPHGSCPDPCNVVNVVSPVSSVVSSVVSSVSSVVSNVSSVPRDDDD/DLLVLLLVLLCQLLVLLCCLLPPVLVVLCVPDPPNLVSVVVSLVSLVVSLVSLLVSLVSNLVSLVVCVVVVQVLSVVLNVLSVLLNVLSCCLDVVLVVVLVVLQVVQVVVPHGSCPDPCNVVNVVSPVSSVVSSVVSSVSSVVSNVSSVPRDDDD

Sequence (310 aa):
MPQRLFQLLATVWCGSLWTIGYIVAPMLFAMLEDRHLAGTIAGRLFHAEAWIGLAAGCLLLVTATWLVRAGQLGYRPLRWLVLGMLLCVLVGYFGLQPFMASLREQAEVIGAAVGDSPYRAQFGMLHGVSSVFYLVESLLGLALIWKVAGIRQPAMPQRLFQLLATVWCGSLWTIGYIVAPMLFAMLEDRHLAGTIAGRLFHAEAWIGLAAGCLLLVTATWLVRAGQLGYRPLRWLVLGMLLCVLVGYFGLQPFMASLREQAEVIGAAVGDSPYRAQFGMLHGVSSVFYLVESLLGLALIWKVAGIRQPA